Protein AF-A0A662GGZ0-F1 (afdb_monomer)

pLDDT: mean 82.78, std 11.11, range [41.62, 96.5]

Structure (mmCIF, N/CA/C/O backbone):
data_AF-A0A662GGZ0-F1
#
_entry.id   AF-A0A662GGZ0-F1
#
loop_
_atom_site.group_PDB
_atom_site.id
_atom_site.type_symbol
_atom_site.label_atom_id
_atom_site.label_alt_id
_atom_site.label_comp_id
_atom_site.label_asym_id
_atom_site.label_entity_id
_atom_site.label_seq_id
_atom_site.pdbx_PDB_ins_code
_atom_site.Cartn_x
_atom_site.Cartn_y
_atom_site.Cartn_z
_atom_site.occupancy
_atom_site.B_iso_or_equiv
_atom_site.auth_seq_id
_atom_site.auth_comp_id
_atom_site.auth_asym_id
_atom_site.auth_atom_id
_atom_site.pdbx_PDB_model_num
ATOM 1 N N . MET A 1 1 ? 11.660 9.526 21.802 1.00 46.81 1 MET A N 1
ATOM 2 C CA . MET A 1 1 ? 10.716 8.387 21.718 1.00 46.81 1 MET A CA 1
ATOM 3 C C . MET A 1 1 ? 9.684 8.729 20.650 1.00 46.81 1 MET A C 1
ATOM 5 O O . MET A 1 1 ? 9.288 9.889 20.635 1.00 46.81 1 MET A O 1
ATOM 9 N N . PRO A 1 2 ? 9.299 7.819 19.737 1.00 58.31 2 PRO A N 1
ATOM 10 C CA . PRO A 1 2 ? 8.340 8.151 18.679 1.00 58.31 2 PRO A CA 1
ATOM 11 C C . PRO A 1 2 ? 6.958 8.475 19.278 1.00 58.31 2 PRO A C 1
ATOM 13 O O . PRO A 1 2 ? 6.544 7.810 20.227 1.00 58.31 2 PRO A O 1
ATOM 16 N N . GLU A 1 3 ? 6.245 9.474 18.745 1.00 61.12 3 GLU A N 1
ATOM 17 C CA . GLU A 1 3 ? 4.956 9.960 19.286 1.00 61.12 3 GLU A CA 1
ATOM 18 C C . GLU A 1 3 ? 3.899 8.854 19.459 1.00 61.12 3 GLU A C 1
ATOM 20 O O . GLU A 1 3 ? 3.142 8.861 20.430 1.00 61.12 3 GLU A O 1
ATOM 25 N N . GLU A 1 4 ? 3.888 7.856 18.571 1.00 57.28 4 GLU A N 1
ATOM 26 C CA . GLU A 1 4 ? 2.974 6.708 18.650 1.00 57.28 4 GLU A CA 1
ATOM 27 C C . GLU A 1 4 ? 3.156 5.880 19.934 1.00 57.28 4 GLU A C 1
ATOM 29 O O . GLU A 1 4 ? 2.177 5.377 20.496 1.00 57.28 4 GLU A O 1
ATOM 34 N N . TRP A 1 5 ? 4.389 5.772 20.441 1.00 55.44 5 TRP A N 1
ATOM 35 C CA . TRP A 1 5 ? 4.679 5.053 21.683 1.00 55.44 5 TRP A CA 1
ATOM 36 C C . TRP A 1 5 ? 4.159 5.818 22.896 1.00 55.44 5 TRP A C 1
ATOM 38 O O . TRP A 1 5 ? 3.560 5.209 23.778 1.00 55.44 5 TRP A O 1
ATOM 48 N N . ASN A 1 6 ? 4.312 7.146 22.912 1.00 67.69 6 ASN A N 1
ATOM 49 C CA . ASN A 1 6 ? 3.767 7.985 23.981 1.00 67.69 6 ASN A CA 1
ATOM 50 C C . ASN A 1 6 ? 2.238 7.906 24.027 1.00 67.69 6 ASN A C 1
ATOM 52 O O . ASN A 1 6 ? 1.677 7.693 25.096 1.00 67.69 6 ASN A O 1
ATOM 56 N N . ASN A 1 7 ? 1.570 7.983 22.873 1.00 69.56 7 ASN A N 1
ATOM 57 C CA . ASN A 1 7 ? 0.112 7.870 22.801 1.00 69.56 7 ASN A CA 1
ATOM 58 C C . ASN A 1 7 ? -0.374 6.488 23.281 1.00 69.56 7 ASN A C 1
ATOM 60 O O . ASN A 1 7 ? -1.302 6.379 24.080 1.00 69.56 7 ASN A O 1
ATOM 64 N N . THR A 1 8 ? 0.297 5.413 22.858 1.00 66.75 8 THR A N 1
ATOM 65 C CA . THR A 1 8 ? -0.046 4.052 23.301 1.00 66.75 8 THR A CA 1
ATOM 66 C C . THR A 1 8 ? 0.168 3.879 24.808 1.00 66.75 8 THR A C 1
ATOM 68 O O . THR A 1 8 ? -0.693 3.320 25.486 1.00 66.75 8 THR A O 1
ATOM 71 N N . LEU A 1 9 ? 1.267 4.409 25.356 1.00 61.81 9 LEU A N 1
ATOM 72 C CA . LEU A 1 9 ? 1.550 4.394 26.794 1.00 61.81 9 LEU A CA 1
ATOM 73 C C . LEU A 1 9 ? 0.536 5.220 27.596 1.00 61.81 9 LEU A C 1
ATOM 75 O O . LEU A 1 9 ? 0.103 4.782 28.661 1.00 61.81 9 LEU A O 1
ATOM 79 N N . GLU A 1 10 ? 0.103 6.374 27.088 1.00 70.88 10 GLU A N 1
ATOM 80 C CA . GLU A 1 10 ? -0.952 7.170 27.718 1.00 70.88 10 GLU A CA 1
ATOM 81 C C . GLU A 1 10 ? -2.292 6.435 27.730 1.00 70.88 10 GLU A C 1
ATOM 83 O O . GLU A 1 10 ? -2.952 6.393 28.772 1.00 70.88 10 GLU A O 1
ATOM 88 N N . LYS A 1 11 ? -2.677 5.795 26.619 1.00 68.25 11 LYS A N 1
ATOM 89 C CA . LYS A 1 11 ? -3.897 4.978 26.555 1.00 68.25 11 LYS A CA 1
ATOM 90 C C . LYS A 1 11 ? -3.833 3.790 27.514 1.00 68.25 11 LYS A C 1
ATOM 92 O O . LYS A 1 11 ? -4.800 3.546 28.233 1.00 68.25 11 LYS A O 1
ATOM 97 N N . LEU A 1 12 ? -2.690 3.107 27.595 1.00 65.56 12 LEU A N 1
ATOM 98 C CA . LEU A 1 12 ? -2.462 2.048 28.581 1.00 65.56 12 LEU A CA 1
ATOM 99 C C . LEU A 1 12 ? -2.588 2.581 30.014 1.00 65.56 12 LEU A C 1
ATOM 101 O O . LEU A 1 12 ? -3.301 1.989 30.817 1.00 65.56 12 LEU A O 1
ATOM 105 N N . ARG A 1 13 ? -2.004 3.743 30.329 1.00 64.50 13 ARG A N 1
ATOM 106 C CA . ARG A 1 13 ? -2.139 4.375 31.652 1.00 64.50 13 ARG A CA 1
ATOM 107 C C . ARG A 1 13 ? -3.593 4.729 31.987 1.00 64.50 13 ARG A C 1
ATOM 109 O O . ARG A 1 13 ? -4.031 4.544 33.121 1.00 64.50 13 ARG A O 1
ATOM 116 N N . LEU A 1 14 ? -4.356 5.224 31.011 1.00 66.69 14 LEU A N 1
ATOM 117 C CA . LEU A 1 14 ? -5.783 5.520 31.176 1.00 66.69 14 LEU A CA 1
ATOM 118 C C . LEU A 1 14 ? -6.597 4.247 31.429 1.00 66.69 14 LEU A C 1
ATOM 120 O O . LEU A 1 14 ? -7.463 4.242 32.305 1.00 66.69 14 LEU A O 1
ATOM 124 N N . ILE A 1 15 ? -6.307 3.163 30.710 1.00 65.19 15 ILE A N 1
ATOM 125 C CA . ILE A 1 15 ? -6.964 1.870 30.919 1.00 65.19 15 ILE A CA 1
ATOM 126 C C . ILE A 1 15 ? -6.639 1.322 32.319 1.00 65.19 15 ILE A C 1
ATOM 128 O O . ILE A 1 15 ? -7.565 0.939 33.039 1.00 65.19 15 ILE A O 1
ATOM 132 N N . ASP A 1 16 ? -5.368 1.376 32.735 1.00 61.03 16 ASP A N 1
ATOM 133 C CA . ASP A 1 16 ? -4.893 0.914 34.049 1.00 61.03 16 ASP A CA 1
ATOM 134 C C . ASP A 1 16 ? -5.573 1.661 35.204 1.00 61.03 16 ASP A C 1
ATOM 136 O O . ASP A 1 16 ? -6.008 1.066 36.190 1.00 61.03 16 ASP A O 1
ATOM 140 N N . SER A 1 17 ? -5.782 2.972 35.031 1.00 65.81 17 SER A N 1
ATOM 141 C CA . SER A 1 17 ? -6.461 3.815 36.022 1.00 65.81 17 SER A CA 1
ATOM 142 C C . SER A 1 17 ? -7.915 3.396 36.302 1.00 65.81 17 SER A C 1
ATOM 144 O O . SER A 1 17 ? -8.461 3.699 37.365 1.00 65.81 17 SER A O 1
ATOM 146 N N . ILE A 1 18 ? -8.559 2.686 35.365 1.00 60.94 18 ILE A N 1
ATOM 147 C CA . ILE A 1 18 ? -9.952 2.227 35.471 1.00 60.94 18 ILE A CA 1
ATOM 148 C C . ILE A 1 18 ? -10.000 0.739 35.855 1.00 60.94 18 ILE A C 1
ATOM 150 O O . ILE A 1 18 ? -10.855 0.310 36.646 1.00 60.94 18 ILE A O 1
ATOM 154 N N . VAL A 1 19 ? -9.095 -0.074 35.311 1.00 58.94 19 VAL A N 1
ATOM 155 C CA . VAL A 1 19 ? -8.958 -1.505 35.593 1.00 58.94 19 VAL A CA 1
ATOM 156 C C . VAL A 1 19 ? -7.472 -1.846 35.681 1.00 58.94 19 VAL A C 1
ATOM 158 O O . VAL A 1 19 ? -6.800 -1.909 34.664 1.00 58.94 19 VAL A O 1
ATOM 161 N N . ASP A 1 20 ? -7.010 -2.124 36.899 1.00 57.12 20 ASP A N 1
ATOM 162 C CA . ASP A 1 20 ? -5.638 -2.543 37.214 1.00 57.12 20 ASP A CA 1
ATOM 163 C C . ASP A 1 20 ? -5.183 -3.729 36.328 1.00 57.12 20 ASP A C 1
ATOM 165 O O . ASP A 1 20 ? -5.752 -4.833 36.402 1.00 57.12 20 ASP A O 1
ATOM 169 N N . PHE A 1 21 ? -4.188 -3.491 35.462 1.00 52.91 21 PHE A N 1
ATOM 170 C CA . PHE A 1 21 ? -3.715 -4.429 34.433 1.00 52.91 21 PHE A CA 1
ATOM 171 C C . PHE A 1 21 ? -3.205 -5.744 35.027 1.00 52.91 21 PHE A C 1
ATOM 173 O O . PHE A 1 21 ? -3.423 -6.807 34.443 1.00 52.91 21 PHE A O 1
ATOM 180 N N . ALA A 1 22 ? -2.576 -5.702 36.206 1.00 41.62 22 ALA A N 1
ATOM 181 C CA . ALA A 1 22 ? -1.912 -6.863 36.795 1.00 41.62 22 ALA A CA 1
ATOM 182 C C . ALA A 1 22 ? -2.893 -7.922 37.338 1.00 41.62 22 ALA A C 1
ATOM 184 O O . ALA A 1 22 ? -2.526 -9.086 37.500 1.00 41.62 22 ALA A O 1
ATOM 185 N N . ARG A 1 23 ? -4.150 -7.549 37.633 1.00 50.31 23 ARG A N 1
ATOM 186 C CA . ARG A 1 23 ? -5.159 -8.448 38.245 1.00 50.31 23 ARG A CA 1
ATOM 187 C C . ARG A 1 23 ? -6.514 -8.464 37.522 1.00 50.31 23 ARG A C 1
ATOM 189 O O . ARG A 1 23 ? -7.411 -9.210 37.919 1.00 50.31 23 ARG A O 1
ATOM 196 N N . GLY A 1 24 ? -6.681 -7.662 36.467 1.00 62.06 24 GLY A N 1
ATOM 197 C CA . GLY A 1 24 ? -7.966 -7.365 35.824 1.00 62.06 24 GLY A CA 1
ATOM 198 C C . GLY A 1 24 ? -8.355 -8.184 34.585 1.00 62.06 24 GLY A C 1
ATOM 199 O O . GLY A 1 24 ? -9.410 -7.901 34.022 1.00 62.06 24 GLY A O 1
ATOM 200 N N . HIS A 1 25 ? -7.584 -9.192 34.151 1.00 69.00 25 HIS A N 1
ATOM 201 C CA . HIS A 1 25 ? -7.808 -9.890 32.863 1.00 69.00 25 HIS A CA 1
ATOM 202 C C . HIS A 1 25 ? -9.244 -10.418 32.652 1.00 69.00 25 HIS A C 1
ATOM 204 O O . HIS A 1 25 ? -9.791 -10.330 31.551 1.00 69.00 25 HIS A O 1
ATOM 210 N N . ILE A 1 26 ? -9.903 -10.890 33.717 1.00 79.12 26 ILE A N 1
ATOM 211 C CA . ILE A 1 26 ? -11.301 -11.352 33.671 1.00 79.12 26 ILE A CA 1
ATOM 212 C C . ILE A 1 26 ? -12.269 -10.188 33.398 1.00 79.12 26 ILE A C 1
ATOM 214 O O . ILE A 1 26 ? -13.218 -10.337 32.634 1.00 79.12 26 ILE A O 1
ATOM 218 N N . GLN A 1 27 ? -12.028 -9.008 33.981 1.00 83.75 27 GLN A N 1
ATOM 219 C CA . GLN A 1 27 ? -12.858 -7.816 33.759 1.00 83.75 27 GLN A CA 1
ATOM 220 C C . GLN A 1 27 ? -12.746 -7.330 32.309 1.00 83.75 27 GLN A C 1
ATOM 222 O O . GLN A 1 27 ? -13.765 -7.005 31.702 1.00 83.75 27 GLN A O 1
ATOM 227 N N . PHE A 1 28 ? -11.538 -7.339 31.737 1.00 82.31 28 PHE A N 1
ATOM 228 C CA . PHE A 1 28 ? -11.330 -7.000 30.326 1.00 82.31 28 PHE A CA 1
ATOM 229 C C . PHE A 1 28 ? -12.031 -7.986 29.392 1.00 82.31 28 PHE A C 1
ATOM 231 O O . PHE A 1 28 ? -12.750 -7.566 28.490 1.00 82.31 28 PHE A O 1
ATOM 238 N N . SER A 1 29 ? -11.893 -9.286 29.663 1.00 82.81 29 SER A N 1
ATOM 239 C CA . SER A 1 29 ? -12.528 -10.343 28.865 1.00 82.81 29 SER A CA 1
ATOM 240 C C . SER A 1 29 ? -14.052 -10.197 28.842 1.00 82.81 29 SER A C 1
ATOM 242 O O . SER A 1 29 ? -14.678 -10.324 27.792 1.00 82.81 29 SER A O 1
ATOM 244 N N . ILE A 1 30 ? -14.655 -9.854 29.985 1.00 87.25 30 ILE A N 1
ATOM 245 C CA . ILE A 1 30 ? -16.096 -9.603 30.081 1.00 87.25 30 ILE A CA 1
ATOM 246 C C . ILE A 1 30 ? -16.498 -8.330 29.330 1.00 87.25 30 ILE A C 1
ATOM 248 O O . ILE A 1 30 ? -17.496 -8.360 28.616 1.00 87.25 30 ILE A O 1
ATOM 252 N N . ILE A 1 31 ? -15.742 -7.231 29.446 1.00 87.19 31 ILE A N 1
ATOM 253 C CA . ILE A 1 31 ? -16.015 -5.989 28.700 1.00 87.19 31 ILE A CA 1
ATOM 254 C C . ILE A 1 31 ? -15.986 -6.239 27.186 1.00 87.19 31 ILE A C 1
ATOM 256 O O . ILE A 1 31 ? -16.929 -5.840 26.508 1.00 87.19 31 ILE A O 1
ATOM 260 N N . LEU A 1 32 ? -14.954 -6.920 26.674 1.00 84.06 32 LEU A N 1
ATOM 261 C CA . LEU A 1 32 ? -14.813 -7.236 25.247 1.00 84.06 32 LEU A CA 1
ATOM 262 C C . LEU A 1 32 ? -15.937 -8.154 24.760 1.00 84.06 32 LEU A C 1
ATOM 264 O O . LEU A 1 32 ? -16.583 -7.853 23.765 1.00 84.06 32 LEU A O 1
ATOM 268 N N . THR A 1 33 ? -16.256 -9.201 25.524 1.00 85.19 33 THR A N 1
ATOM 269 C CA . THR A 1 33 ? -17.389 -10.088 25.207 1.00 85.19 33 THR A CA 1
ATOM 270 C C . THR A 1 33 ? -18.710 -9.314 25.167 1.00 85.19 33 THR A C 1
ATOM 272 O O . THR A 1 33 ? -19.521 -9.515 24.273 1.00 85.19 33 THR A O 1
ATOM 275 N N . THR A 1 34 ? -18.917 -8.380 26.104 1.00 88.06 34 THR A N 1
ATOM 276 C CA . THR A 1 34 ? -20.128 -7.539 26.134 1.00 88.06 34 THR A CA 1
ATOM 277 C C . THR A 1 34 ? -20.164 -6.542 24.971 1.00 88.06 34 THR A C 1
ATOM 279 O O . THR A 1 34 ? -21.248 -6.144 24.552 1.00 88.06 34 THR A O 1
ATOM 282 N N . LEU A 1 35 ? -19.003 -6.096 24.478 1.00 86.75 35 LEU A N 1
ATOM 283 C CA . LEU A 1 35 ? -18.906 -5.222 23.309 1.00 86.75 35 LEU A CA 1
ATOM 284 C C . LEU A 1 35 ? -19.308 -5.975 22.035 1.00 86.75 35 LEU A C 1
ATOM 286 O O . LEU A 1 35 ? -20.119 -5.451 21.277 1.00 86.75 35 LEU A O 1
ATOM 290 N N . ASP A 1 36 ? -18.789 -7.190 21.851 1.00 83.81 36 ASP A N 1
ATOM 291 C CA . ASP A 1 36 ? -19.070 -8.031 20.680 1.00 83.81 36 ASP A CA 1
ATOM 292 C C . ASP A 1 36 ? -20.522 -8.523 20.658 1.00 83.81 36 ASP A C 1
ATOM 294 O O . ASP A 1 36 ? -21.221 -8.379 19.657 1.00 83.81 36 ASP A O 1
ATOM 298 N N . ASP A 1 37 ? -21.001 -9.069 21.778 1.00 85.81 37 ASP A N 1
ATOM 299 C CA . ASP A 1 37 ? -22.324 -9.699 21.855 1.00 85.81 37 ASP A CA 1
ATOM 300 C C . ASP A 1 37 ? -23.439 -8.677 22.190 1.00 85.81 37 ASP A C 1
ATOM 302 O O . ASP A 1 37 ? -24.626 -9.005 22.216 1.00 85.81 37 ASP A O 1
ATOM 306 N N . GLY A 1 38 ? -23.077 -7.428 22.509 1.00 87.44 38 GLY A N 1
ATOM 307 C CA . GLY A 1 38 ? -23.978 -6.361 22.973 1.00 87.44 38 GLY A CA 1
ATOM 308 C C . GLY A 1 38 ? -24.487 -6.529 24.415 1.00 87.44 38 GLY A C 1
ATOM 309 O O . GLY A 1 38 ? -24.994 -5.582 25.025 1.00 87.44 38 GLY A O 1
ATOM 310 N N . TYR A 1 39 ? -24.345 -7.719 24.993 1.00 91.00 39 TYR A N 1
ATOM 311 C CA . TYR A 1 39 ? -24.693 -8.039 26.370 1.00 91.00 39 TYR A CA 1
ATOM 312 C C . TYR A 1 39 ? -23.812 -9.171 26.905 1.00 91.00 39 TYR A C 1
ATOM 314 O O . TYR A 1 39 ? -23.089 -9.828 26.168 1.00 91.00 39 TYR A O 1
ATOM 322 N N . VAL A 1 40 ? -23.893 -9.429 28.208 1.00 92.00 40 VAL A N 1
ATOM 323 C CA . VAL A 1 40 ? -23.242 -10.573 28.838 1.00 92.00 40 VAL A CA 1
ATOM 324 C C . VAL A 1 40 ? -24.176 -11.249 29.835 1.00 92.00 40 VAL A C 1
ATOM 326 O O . VAL A 1 40 ? -24.846 -10.592 30.638 1.00 92.00 40 VAL A O 1
ATOM 329 N N . ILE A 1 41 ? -24.220 -12.579 29.769 1.00 94.25 41 ILE A N 1
ATOM 330 C CA . ILE A 1 41 ? -24.908 -13.454 30.725 1.00 94.25 41 ILE A CA 1
ATOM 331 C C . ILE A 1 41 ? -23.823 -14.234 31.479 1.00 94.25 41 ILE A C 1
ATOM 333 O O . ILE A 1 41 ? -22.961 -14.814 30.820 1.00 94.25 41 ILE A O 1
ATOM 337 N N . PRO A 1 42 ? -23.826 -14.275 32.828 1.00 92.25 42 PRO A N 1
ATOM 338 C CA . PRO A 1 42 ? -22.748 -14.894 33.601 1.00 92.25 42 PRO A CA 1
ATOM 339 C C . PRO A 1 42 ? -22.461 -16.354 33.237 1.00 92.25 42 PRO A C 1
ATOM 341 O O . PRO A 1 42 ? -21.300 -16.740 33.169 1.00 92.25 42 PRO A O 1
ATOM 344 N N . ASP A 1 43 ? -23.505 -17.148 32.994 1.00 91.69 43 ASP A N 1
ATOM 345 C CA . ASP A 1 43 ? -23.373 -18.571 32.661 1.00 91.69 43 ASP A CA 1
ATOM 346 C C . ASP A 1 43 ? -22.730 -18.758 31.281 1.00 91.69 43 ASP A C 1
ATOM 348 O O . ASP A 1 43 ? -21.738 -19.470 31.147 1.00 91.69 43 ASP A O 1
ATOM 352 N N . TYR A 1 44 ? -23.213 -18.007 30.288 1.00 91.00 44 TYR A N 1
ATOM 353 C CA . TYR A 1 44 ? -22.651 -17.988 28.936 1.00 91.00 44 TYR A CA 1
ATOM 354 C C . TYR A 1 44 ? -21.197 -17.496 28.914 1.00 91.00 44 TYR A C 1
ATOM 356 O O . TYR A 1 44 ? -20.343 -18.078 28.252 1.00 91.00 44 TYR A O 1
ATOM 364 N N . ALA A 1 45 ? -20.884 -16.443 29.671 1.00 89.25 45 ALA A N 1
ATOM 365 C CA . ALA A 1 45 ? -19.528 -15.909 29.750 1.00 89.25 45 ALA A CA 1
ATOM 366 C C . ALA A 1 45 ? -18.560 -16.867 30.455 1.00 89.25 45 ALA A C 1
ATOM 368 O O . ALA A 1 45 ? -17.400 -16.949 30.061 1.00 89.25 45 ALA A O 1
ATOM 369 N N . ALA A 1 46 ? -19.019 -17.598 31.475 1.00 91.06 46 ALA A N 1
ATOM 370 C CA . ALA A 1 46 ? -18.215 -18.619 32.143 1.00 91.06 46 ALA A CA 1
ATOM 371 C C . 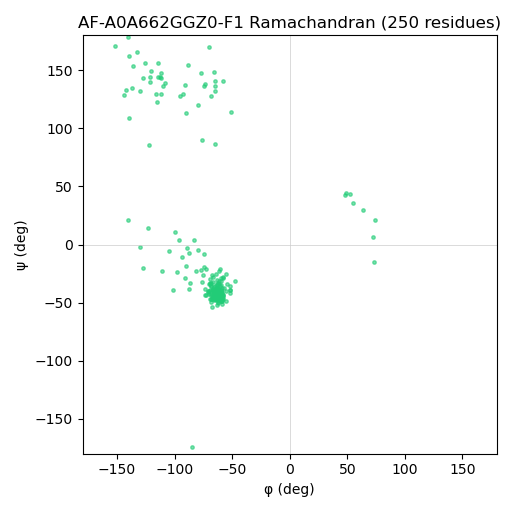ALA A 1 46 ? -17.826 -19.748 31.180 1.00 91.06 46 ALA A C 1
ATOM 373 O O . ALA A 1 46 ? -16.660 -20.139 31.141 1.00 91.06 46 ALA A O 1
ATOM 374 N N . GLU A 1 47 ? -18.773 -20.204 30.359 1.00 90.75 47 GLU A N 1
ATOM 375 C CA . GLU A 1 47 ? -18.534 -21.219 29.333 1.00 90.75 47 GLU A CA 1
ATOM 376 C C . GLU A 1 47 ? -17.614 -20.700 28.214 1.00 90.75 47 GLU A C 1
ATOM 378 O O . GLU A 1 47 ? -16.555 -21.280 27.968 1.00 90.75 47 GLU A O 1
ATOM 383 N N . LYS A 1 48 ? -17.956 -19.556 27.601 1.00 88.00 48 LYS A N 1
ATOM 384 C CA . LYS A 1 48 ? -17.209 -18.949 26.483 1.00 88.00 48 LYS A CA 1
ATOM 385 C C . LYS A 1 48 ? -15.761 -18.626 26.852 1.00 88.00 48 LYS A C 1
ATOM 387 O O . LYS A 1 48 ? -14.852 -18.884 26.068 1.00 88.00 48 LYS A O 1
ATOM 392 N N . LEU A 1 49 ? -15.538 -18.079 28.048 1.00 85.31 49 LEU A N 1
ATOM 393 C CA . LEU A 1 49 ? -14.210 -17.673 28.516 1.00 85.31 49 LEU A CA 1
ATOM 394 C C . LEU A 1 49 ? -13.458 -18.796 29.245 1.00 85.31 49 LEU A C 1
ATOM 396 O O . LEU A 1 49 ? -12.312 -18.587 29.639 1.00 85.31 49 LEU A O 1
ATOM 400 N N . LYS A 1 50 ? -14.078 -19.972 29.435 1.00 88.62 50 LYS A N 1
ATOM 401 C CA . LYS A 1 50 ? -13.537 -21.089 30.231 1.00 88.62 50 LYS A CA 1
ATOM 402 C C . LYS A 1 50 ? -13.111 -20.652 31.641 1.00 88.62 50 LYS A C 1
ATOM 404 O O . LYS A 1 50 ? -12.047 -21.023 32.135 1.00 88.62 50 LYS A O 1
ATOM 409 N N . LEU A 1 51 ? -13.947 -19.843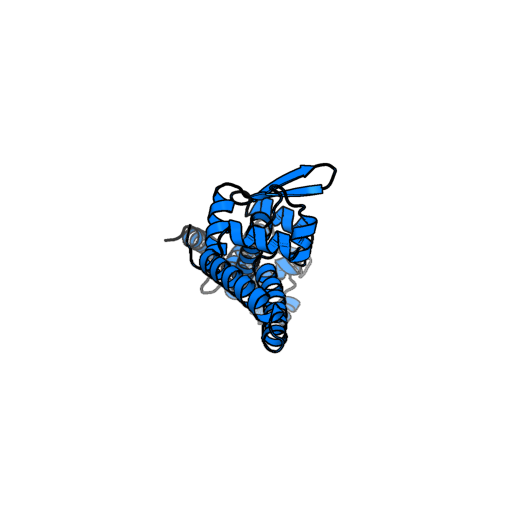 32.293 1.00 86.94 51 LEU A N 1
ATOM 410 C CA . LEU A 1 51 ? -13.712 -19.297 33.633 1.00 86.94 51 LEU A CA 1
ATOM 411 C C . LEU A 1 51 ? -14.733 -19.833 34.636 1.00 86.94 51 LEU A C 1
ATOM 413 O O . LEU A 1 51 ? -15.854 -20.189 34.285 1.00 86.94 51 LEU A O 1
ATOM 417 N N . SER A 1 52 ? -14.383 -19.826 35.927 1.00 90.50 52 SER A N 1
ATOM 418 C CA . SER A 1 52 ? -15.358 -20.183 36.960 1.00 90.50 52 SER A CA 1
ATOM 419 C C . SER A 1 52 ? -16.503 -19.164 36.994 1.00 90.50 52 SER A C 1
ATOM 421 O O . SER A 1 52 ? -16.276 -17.949 37.000 1.00 90.50 52 SER A O 1
ATOM 423 N N . ARG A 1 53 ? -17.745 -19.650 37.101 1.00 90.81 53 ARG A N 1
ATOM 424 C CA . ARG A 1 53 ? -18.942 -18.804 37.234 1.00 90.81 53 ARG A CA 1
ATOM 425 C C . ARG A 1 53 ? -18.806 -17.776 38.361 1.00 90.81 53 ARG A C 1
ATOM 427 O O . ARG A 1 53 ? -19.206 -16.624 38.211 1.00 90.81 53 ARG A O 1
ATOM 434 N N . LYS A 1 54 ? -18.196 -18.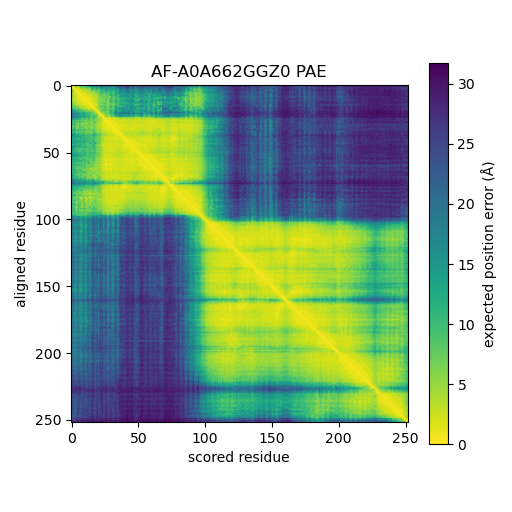174 39.482 1.00 90.69 54 LYS A N 1
ATOM 435 C CA . LYS A 1 54 ? -17.929 -17.293 40.628 1.00 90.69 54 LYS A CA 1
ATOM 436 C C . LYS A 1 54 ? -17.026 -16.118 40.238 1.00 90.69 54 LYS A C 1
ATOM 438 O O . LYS A 1 54 ? -17.345 -14.981 40.576 1.00 90.69 54 LYS A O 1
ATOM 443 N N . SER A 1 55 ? -15.943 -16.380 39.505 1.00 86.00 55 SER A N 1
ATOM 444 C CA . SER A 1 55 ? -15.011 -15.347 39.032 1.00 86.00 55 SER A CA 1
ATOM 445 C C . SER A 1 55 ? -15.671 -14.386 38.043 1.00 86.00 55 SER A C 1
ATOM 447 O O . SER A 1 55 ? -15.447 -13.179 38.118 1.00 86.00 55 SER A O 1
ATOM 449 N N . VAL A 1 56 ? -16.520 -14.906 37.151 1.00 90.25 56 VAL A N 1
ATOM 450 C CA . VAL A 1 56 ? -17.281 -14.093 36.192 1.00 90.25 56 VAL A CA 1
ATOM 451 C C . VAL A 1 56 ? -18.265 -13.173 36.911 1.00 90.25 56 VAL A C 1
ATOM 453 O O . VAL A 1 56 ? -18.299 -11.974 36.639 1.00 90.25 56 VAL A O 1
ATOM 456 N N . ILE A 1 57 ? -19.028 -13.700 37.874 1.00 91.62 57 ILE A N 1
ATOM 457 C CA . ILE A 1 57 ? -19.969 -12.901 38.668 1.00 91.62 57 ILE A CA 1
ATOM 458 C C . ILE A 1 57 ? -19.228 -11.813 39.452 1.00 91.62 57 ILE A C 1
ATOM 460 O O . ILE A 1 57 ? -19.648 -10.657 39.417 1.00 91.62 57 ILE A O 1
ATOM 464 N N . ASP A 1 58 ? -18.124 -12.147 40.122 1.00 90.88 58 ASP A N 1
ATOM 465 C CA . ASP A 1 58 ? -17.310 -11.173 40.860 1.00 90.88 58 ASP A CA 1
ATOM 466 C C . ASP A 1 58 ? -16.804 -10.045 39.945 1.00 90.88 58 ASP A C 1
ATOM 468 O O . ASP A 1 58 ? -16.943 -8.860 40.262 1.00 90.88 58 ASP A O 1
ATOM 472 N N . ALA A 1 59 ? -16.304 -10.394 38.758 1.00 88.94 59 ALA A N 1
ATOM 473 C CA . ALA A 1 59 ? -15.868 -9.420 37.767 1.00 88.94 59 ALA A CA 1
ATOM 474 C C . ALA A 1 59 ? -17.021 -8.533 37.264 1.00 88.94 59 ALA A C 1
ATOM 476 O O . ALA A 1 59 ? -16.859 -7.312 37.219 1.00 88.94 59 ALA A O 1
ATOM 477 N N . ILE A 1 60 ? -18.201 -9.096 36.970 1.00 91.62 60 ILE A N 1
ATOM 478 C CA . ILE A 1 60 ? -19.393 -8.317 36.587 1.00 91.62 60 ILE A CA 1
ATOM 479 C C . ILE A 1 60 ? -19.783 -7.342 37.701 1.00 91.62 60 ILE A C 1
ATOM 481 O O . ILE A 1 60 ? -20.048 -6.171 37.426 1.00 91.62 60 ILE A O 1
ATOM 485 N N . GLN A 1 61 ? -19.790 -7.776 38.965 1.00 91.81 61 GLN A N 1
ATOM 486 C CA . GLN A 1 61 ? -20.129 -6.890 40.083 1.00 91.81 61 GLN A CA 1
ATOM 487 C C . GLN A 1 61 ? -19.105 -5.761 40.248 1.00 91.81 61 GLN A C 1
ATOM 489 O O . GLN A 1 61 ? -19.492 -4.608 40.456 1.00 91.81 61 GLN A O 1
ATOM 494 N N . LYS A 1 62 ? -17.809 -6.048 40.078 1.00 89.44 62 LYS A N 1
ATOM 495 C CA . LYS A 1 62 ? -16.749 -5.026 40.080 1.00 89.44 62 LYS A CA 1
ATOM 496 C C . LYS A 1 62 ? -16.921 -4.022 38.936 1.00 89.44 62 LYS A C 1
ATOM 498 O O . LYS A 1 62 ? -16.837 -2.818 39.172 1.00 89.44 62 LYS A O 1
ATOM 503 N N . LEU A 1 63 ? -17.228 -4.487 37.725 1.00 89.12 63 LEU A N 1
ATOM 504 C CA . LEU A 1 63 ? -17.491 -3.633 36.561 1.00 89.12 63 LEU A CA 1
ATOM 505 C C . LEU A 1 63 ? -18.744 -2.761 36.742 1.00 89.12 63 LEU A C 1
ATOM 507 O O . LEU A 1 63 ? -18.733 -1.583 36.379 1.00 89.12 63 LEU A O 1
ATOM 511 N N . LYS A 1 64 ? -19.799 -3.297 37.367 1.00 92.50 64 LYS A N 1
ATOM 512 C CA . LYS A 1 64 ? -20.981 -2.517 37.764 1.00 92.50 64 LYS A CA 1
ATOM 513 C C . LYS A 1 64 ? -20.640 -1.439 38.784 1.00 92.50 64 LYS A C 1
ATOM 515 O O . LYS A 1 64 ? -21.043 -0.296 38.602 1.00 92.50 64 LYS A O 1
ATOM 520 N N . LYS A 1 65 ? -19.866 -1.771 39.825 1.00 89.69 65 LYS A N 1
ATOM 521 C CA . LYS A 1 65 ? -19.433 -0.803 40.849 1.00 89.69 65 LYS A CA 1
ATOM 522 C C . LYS A 1 65 ? -18.623 0.351 40.241 1.00 89.69 65 LYS A C 1
ATOM 524 O O . LYS A 1 65 ? -18.713 1.476 40.714 1.00 89.69 65 LYS A O 1
ATOM 529 N N . LYS A 1 66 ? -17.882 0.089 39.159 1.00 84.62 66 LYS A N 1
ATOM 530 C CA . LYS A 1 66 ? -17.130 1.092 38.377 1.00 84.62 66 LYS A CA 1
ATOM 531 C C . LYS A 1 66 ? -17.993 1.902 37.390 1.00 84.62 66 LYS A C 1
ATOM 533 O O . LYS A 1 66 ? -17.488 2.828 36.743 1.00 84.62 66 LYS A O 1
ATOM 538 N N . GLY A 1 67 ? -19.277 1.561 37.263 1.00 90.31 67 GLY A N 1
ATOM 539 C CA . GLY A 1 67 ? -20.228 2.197 36.353 1.00 90.31 67 GLY A CA 1
ATOM 540 C C . GLY A 1 67 ? -20.030 1.829 34.881 1.00 90.31 67 GLY A C 1
ATOM 541 O O . GLY A 1 67 ? -20.454 2.591 34.018 1.00 90.31 67 GLY A O 1
ATOM 542 N N . LEU A 1 68 ? -19.360 0.710 34.579 1.00 89.88 68 LEU A N 1
ATOM 543 C CA . LEU A 1 68 ? -19.089 0.262 33.204 1.00 89.88 68 LEU A CA 1
ATOM 544 C C . LEU A 1 68 ? -20.180 -0.671 32.665 1.00 89.88 68 LEU A C 1
ATOM 546 O O . LEU A 1 68 ? -20.443 -0.687 31.466 1.00 89.88 68 LEU A O 1
ATOM 550 N N . LEU A 1 69 ? -20.841 -1.415 33.552 1.00 93.19 69 LEU A N 1
ATOM 551 C CA . LEU A 1 69 ? -21.974 -2.276 33.221 1.00 93.19 69 LEU A CA 1
ATOM 552 C C . LEU A 1 69 ? -23.216 -1.855 34.001 1.00 93.19 69 LEU A C 1
ATOM 554 O O . LEU A 1 69 ? -23.126 -1.431 35.154 1.00 93.19 69 LEU A O 1
ATOM 558 N N . TYR A 1 70 ? -24.381 -2.062 33.399 1.00 93.56 70 TYR A N 1
ATOM 559 C CA . TYR A 1 70 ? -25.669 -2.024 34.081 1.00 93.56 70 TYR A CA 1
ATOM 560 C C . TYR A 1 70 ? -26.440 -3.319 33.822 1.00 93.56 70 TYR A C 1
ATOM 562 O O . TYR A 1 70 ? -26.181 -4.042 32.861 1.00 93.56 70 TYR A O 1
ATOM 570 N N . LYS A 1 71 ? -27.358 -3.652 34.730 1.00 94.38 71 LYS A N 1
ATOM 571 C CA . LYS A 1 71 ? -28.194 -4.849 34.623 1.00 94.38 71 LYS A CA 1
ATOM 572 C C . LYS A 1 71 ? -29.468 -4.476 33.866 1.00 94.38 71 LYS A C 1
ATOM 574 O O . LYS A 1 71 ? -30.245 -3.684 34.389 1.00 94.38 71 LYS A O 1
ATOM 579 N N . SER A 1 72 ? -29.660 -5.014 32.663 1.00 86.88 72 SER A N 1
ATOM 580 C CA . SER A 1 72 ? -30.819 -4.711 31.812 1.00 86.88 72 SER A CA 1
ATOM 581 C C . SER A 1 72 ? -32.015 -5.622 32.111 1.00 86.88 72 SER A C 1
ATOM 583 O O . SER A 1 72 ? -33.150 -5.156 32.140 1.00 86.88 72 SER A O 1
ATOM 585 N N . LYS A 1 73 ? -31.770 -6.913 32.391 1.00 86.62 73 LYS A N 1
ATOM 586 C CA . LYS A 1 73 ? -32.776 -7.917 32.806 1.00 86.62 73 LYS A CA 1
ATOM 587 C C . LYS A 1 73 ? -32.216 -8.848 33.891 1.00 86.62 73 LYS A C 1
ATOM 589 O O . LYS A 1 73 ? -31.059 -8.716 34.285 1.00 86.62 73 LYS A O 1
ATOM 594 N N . SER A 1 74 ? -33.029 -9.788 34.394 1.00 79.81 74 SER A N 1
ATOM 595 C CA . SER A 1 74 ? -32.738 -10.602 35.596 1.00 79.81 74 SER A CA 1
ATOM 596 C C . SER A 1 74 ? -31.331 -11.230 35.634 1.00 79.81 74 SER A C 1
ATOM 598 O O . SER A 1 74 ? -30.757 -11.317 36.719 1.00 79.81 74 SER A O 1
ATOM 600 N N . ASN A 1 75 ? -30.740 -11.578 34.487 1.00 88.94 75 ASN A N 1
ATOM 601 C CA . ASN A 1 75 ? -29.376 -12.108 34.402 1.00 88.94 75 ASN A CA 1
ATOM 602 C C . ASN A 1 75 ? -28.583 -11.580 33.191 1.00 88.94 75 ASN A C 1
ATOM 604 O O . ASN A 1 75 ? -27.631 -12.214 32.748 1.00 88.94 75 ASN A O 1
ATOM 608 N N . VAL A 1 76 ? -28.996 -10.437 32.637 1.00 92.25 76 VAL A N 1
ATOM 609 C CA . VAL A 1 76 ? -28.392 -9.845 31.434 1.00 92.25 76 VAL A CA 1
ATOM 610 C C . VAL A 1 76 ? -27.779 -8.501 31.799 1.00 92.25 76 VAL A C 1
ATOM 612 O O . VAL A 1 76 ? -28.435 -7.659 32.423 1.00 92.25 76 VAL A O 1
ATOM 615 N N . TYR A 1 77 ? -26.520 -8.309 31.420 1.00 94.44 77 TYR A N 1
ATOM 616 C CA . TYR A 1 77 ? -25.756 -7.097 31.690 1.00 94.44 77 TYR A CA 1
ATOM 617 C C . TYR A 1 77 ? -25.289 -6.467 30.381 1.00 94.44 77 TYR A C 1
ATOM 619 O O . TYR A 1 77 ? -24.941 -7.174 29.444 1.00 94.44 77 TYR A O 1
ATOM 627 N N . THR A 1 78 ? -25.267 -5.141 30.324 1.00 94.56 78 THR A N 1
ATOM 628 C CA . THR A 1 78 ? -24.939 -4.376 29.114 1.00 94.56 78 THR A CA 1
ATOM 629 C C . THR A 1 78 ? -24.003 -3.223 29.470 1.00 94.56 78 THR A C 1
ATOM 631 O O . THR A 1 78 ? -24.006 -2.742 30.608 1.00 94.56 78 THR A O 1
ATOM 634 N N . LEU A 1 79 ? -23.186 -2.778 28.511 1.00 92.69 79 LEU A N 1
ATOM 635 C CA . LEU A 1 79 ? -22.294 -1.628 28.677 1.00 92.69 79 LEU A CA 1
ATOM 636 C C . LEU A 1 79 ? -23.090 -0.335 28.884 1.00 92.69 79 LEU A C 1
ATOM 638 O O . LEU A 1 79 ? -23.994 -0.019 28.111 1.00 92.69 79 LEU A O 1
ATOM 642 N N . THR A 1 80 ? -22.716 0.445 29.897 1.00 94.00 80 THR A N 1
ATOM 643 C CA . THR A 1 80 ? -23.139 1.852 30.004 1.00 94.00 80 THR A CA 1
ATOM 644 C C . THR A 1 80 ? -22.448 2.683 28.918 1.00 94.00 80 THR A C 1
ATOM 646 O O . THR A 1 80 ? -21.490 2.222 28.303 1.00 94.00 80 THR A O 1
ATOM 649 N N . GLU A 1 81 ? -22.838 3.943 28.715 1.00 90.38 81 GLU A N 1
ATOM 650 C CA . GLU A 1 81 ? -22.097 4.846 27.812 1.00 90.38 81 GLU A CA 1
ATOM 651 C C . GLU A 1 81 ? -20.621 5.002 28.217 1.00 90.38 81 GLU A C 1
ATOM 653 O O . GLU A 1 81 ? -19.725 5.006 27.373 1.00 90.38 81 GLU A O 1
ATOM 658 N N . LYS A 1 82 ? -20.344 5.035 29.528 1.00 89.00 82 LYS A N 1
ATOM 659 C CA . LYS A 1 82 ? -18.975 5.000 30.062 1.00 89.00 82 LYS A CA 1
ATOM 660 C C . LYS A 1 82 ? -18.276 3.679 29.719 1.00 89.00 82 LYS A C 1
ATOM 662 O O . LYS A 1 82 ? -17.118 3.691 29.313 1.00 89.00 82 LYS A O 1
ATOM 667 N N . GLY A 1 83 ? -18.982 2.556 29.856 1.00 87.69 83 GLY A N 1
ATOM 668 C CA . GLY A 1 83 ? -18.512 1.226 29.472 1.00 87.69 83 GLY A CA 1
ATOM 669 C C . GLY A 1 83 ? -18.173 1.114 27.990 1.00 87.69 83 GLY A C 1
ATOM 670 O O . GLY A 1 83 ? -17.116 0.591 27.663 1.00 87.69 83 GLY A O 1
ATOM 671 N N . LYS A 1 84 ? -19.013 1.660 27.102 1.00 89.00 84 LYS A N 1
ATOM 672 C CA . LYS A 1 84 ? -18.775 1.684 25.651 1.00 89.00 84 LYS A CA 1
ATOM 673 C C . LYS A 1 84 ? -17.525 2.486 25.299 1.00 89.00 84 LYS A C 1
ATOM 675 O O . LYS A 1 84 ? -16.675 1.972 24.585 1.00 89.00 84 LYS A O 1
ATOM 680 N N . LYS A 1 85 ? -17.374 3.695 25.859 1.00 86.75 85 LYS A N 1
ATOM 681 C CA . LYS A 1 85 ? -16.168 4.527 25.673 1.00 86.75 85 LYS A CA 1
ATOM 682 C C . LYS A 1 85 ? -14.899 3.829 26.169 1.00 86.75 85 LYS A C 1
ATOM 684 O O . LYS A 1 85 ? -13.846 3.927 25.548 1.00 86.75 85 LYS A O 1
ATOM 689 N N . PHE A 1 86 ? -14.994 3.121 27.293 1.00 84.62 86 PHE A N 1
ATOM 690 C CA . PHE A 1 86 ? -13.881 2.338 27.822 1.00 84.62 86 PHE A CA 1
ATOM 691 C C . PHE A 1 86 ? -13.543 1.142 26.924 1.00 84.62 86 PHE A C 1
ATOM 693 O O . PHE A 1 86 ? -12.379 0.921 26.607 1.00 84.62 86 PHE A O 1
ATOM 700 N N . ALA A 1 87 ? -14.556 0.395 26.482 1.00 83.50 87 ALA A N 1
ATOM 701 C CA . ALA A 1 87 ? -14.390 -0.762 25.611 1.00 83.50 87 ALA A CA 1
ATOM 702 C C . ALA A 1 87 ? -13.797 -0.371 24.248 1.00 83.50 87 ALA A C 1
ATOM 704 O O . ALA A 1 87 ? -12.908 -1.060 23.755 1.00 83.50 87 ALA A O 1
ATOM 705 N N . SER A 1 88 ? -14.220 0.761 23.673 1.00 83.31 88 SER A N 1
ATOM 706 C CA . SER A 1 88 ? -13.646 1.278 22.428 1.00 83.31 88 SER A CA 1
ATOM 707 C C . SER A 1 88 ? -12.179 1.667 22.591 1.00 83.31 88 SER A C 1
ATOM 709 O O . SER A 1 88 ? -11.370 1.323 21.737 1.00 83.31 88 SER A O 1
ATOM 711 N N . LEU A 1 89 ? -11.821 2.325 23.703 1.00 80.81 89 LEU A N 1
ATOM 712 C CA . LEU A 1 89 ? -10.430 2.677 24.001 1.00 80.81 89 LEU A CA 1
ATOM 713 C C . LEU A 1 89 ? -9.561 1.421 24.154 1.00 80.81 89 LEU A C 1
ATOM 715 O O . LEU A 1 89 ? -8.492 1.336 23.561 1.00 80.81 89 LEU A O 1
ATOM 719 N N . LEU A 1 90 ? -10.053 0.424 24.897 1.00 79.06 90 LEU A N 1
ATOM 720 C CA . LEU A 1 90 ? -9.388 -0.866 25.080 1.00 79.06 90 LEU A CA 1
ATOM 721 C C . LEU A 1 90 ? -9.148 -1.571 23.734 1.00 79.06 90 LEU A C 1
ATOM 723 O O . LEU A 1 90 ? -8.042 -2.045 23.481 1.00 79.06 90 LEU A O 1
ATOM 727 N N . MET A 1 91 ? -10.165 -1.619 22.869 1.00 77.50 91 MET A N 1
ATOM 728 C CA . MET A 1 91 ? -10.077 -2.262 21.557 1.00 77.50 91 MET A CA 1
ATOM 729 C C . MET A 1 91 ? -9.106 -1.530 20.625 1.00 77.50 91 MET A C 1
ATOM 731 O O . MET A 1 91 ? -8.321 -2.169 19.927 1.00 77.50 91 MET A O 1
ATOM 735 N N . GLU A 1 92 ? -9.115 -0.197 20.637 1.00 76.38 92 GLU A N 1
ATOM 736 C CA . GLU A 1 92 ? -8.189 0.620 19.853 1.00 76.38 92 GLU A CA 1
ATOM 737 C C . GLU A 1 92 ? -6.734 0.393 20.296 1.00 76.38 92 GLU A C 1
ATOM 739 O O . GLU A 1 92 ? -5.860 0.175 19.457 1.00 76.38 92 GLU A O 1
ATOM 744 N N . THR A 1 93 ? -6.481 0.364 21.610 1.00 72.88 93 THR A N 1
ATOM 745 C CA . THR A 1 93 ? -5.153 0.081 22.174 1.00 72.88 93 THR A CA 1
ATOM 746 C C . THR A 1 93 ? -4.697 -1.348 21.888 1.00 72.88 93 THR A C 1
ATOM 748 O O . THR A 1 93 ? -3.537 -1.569 21.541 1.00 72.88 93 THR A O 1
ATOM 751 N N . LEU A 1 94 ? -5.590 -2.336 21.983 1.00 71.38 94 LEU A N 1
ATOM 752 C CA . LEU A 1 94 ? -5.251 -3.716 21.641 1.00 71.38 94 LEU A CA 1
ATOM 753 C C . LEU A 1 94 ? -4.951 -3.855 20.143 1.00 71.38 94 LEU A C 1
ATOM 755 O O . LEU A 1 94 ? -3.999 -4.532 19.769 1.00 71.38 94 LEU A O 1
ATOM 759 N N . SER A 1 95 ? -5.702 -3.155 19.291 1.00 68.69 95 SER A N 1
ATOM 760 C CA . SER A 1 95 ? -5.484 -3.140 17.842 1.00 68.69 95 SER A CA 1
ATOM 761 C C . SER A 1 95 ? -4.143 -2.504 17.475 1.00 68.69 95 SER A C 1
ATOM 763 O O . SER A 1 95 ? -3.439 -3.047 16.624 1.00 68.69 95 SER A O 1
ATOM 765 N N . SER A 1 96 ? -3.744 -1.417 18.149 1.00 67.69 96 SER A N 1
ATOM 766 C CA . SER A 1 96 ? -2.432 -0.786 17.944 1.00 67.69 96 SER A CA 1
ATOM 767 C C . SER A 1 96 ? -1.259 -1.647 18.415 1.00 67.69 96 SER A C 1
ATOM 769 O O . SER A 1 96 ? -0.156 -1.492 17.903 1.00 67.69 96 SER A O 1
ATOM 771 N N . LEU A 1 97 ? -1.492 -2.543 19.379 1.00 64.19 97 LEU A N 1
ATOM 772 C CA . LEU A 1 97 ? -0.496 -3.494 19.882 1.00 64.19 97 LEU A CA 1
ATOM 773 C C . LEU A 1 97 ? -0.506 -4.826 19.113 1.00 64.19 97 LEU A C 1
ATOM 775 O O . LEU A 1 97 ? 0.456 -5.590 19.190 1.00 64.19 97 LEU A O 1
ATOM 779 N N . SER A 1 98 ? -1.586 -5.128 18.387 1.00 60.12 98 SER A N 1
ATOM 780 C CA . SER A 1 98 ? -1.720 -6.378 17.648 1.00 60.12 98 SER A CA 1
ATOM 781 C C . SER A 1 98 ? -0.825 -6.388 16.398 1.00 60.12 98 SER A C 1
ATOM 783 O O . SER A 1 98 ? -0.803 -5.414 15.639 1.00 60.12 98 SER A O 1
ATOM 785 N N . PRO A 1 99 ? -0.144 -7.509 16.099 1.00 56.22 99 PRO A N 1
ATOM 786 C CA . PRO A 1 99 ? 0.564 -7.682 14.832 1.00 56.22 99 PRO A CA 1
ATOM 787 C C . PRO A 1 99 ? -0.361 -7.544 13.616 1.00 56.22 99 PRO A C 1
ATOM 789 O O . PRO A 1 99 ? 0.080 -7.102 12.563 1.00 56.22 99 PRO A O 1
ATOM 792 N N . VAL A 1 100 ? -1.648 -7.882 13.764 1.00 54.84 100 VAL A N 1
ATOM 793 C CA . VAL A 1 100 ? -2.654 -7.825 12.691 1.00 54.84 100 VAL A CA 1
ATOM 794 C C . VAL A 1 100 ? -2.912 -6.383 12.246 1.00 54.84 100 VAL A C 1
ATOM 796 O O . VAL A 1 100 ? -2.841 -6.101 11.054 1.00 54.84 100 VAL A O 1
ATOM 799 N N . GLY A 1 101 ? -3.081 -5.445 13.188 1.00 60.34 101 GLY A N 1
ATOM 800 C CA . GLY A 1 101 ? -3.200 -4.017 12.866 1.00 60.34 101 GLY A CA 1
ATOM 801 C C . GLY A 1 101 ? -1.939 -3.443 12.208 1.00 60.34 101 GLY A C 1
ATOM 802 O O . GLY A 1 101 ? -2.024 -2.546 11.369 1.00 60.34 101 GLY A O 1
ATOM 803 N N . SER A 1 102 ? -0.766 -3.990 12.536 1.00 64.56 102 SER A N 1
ATOM 804 C CA . SER A 1 102 ? 0.501 -3.644 11.880 1.00 64.56 102 SER A CA 1
ATOM 805 C C . SER A 1 102 ? 0.609 -4.225 10.465 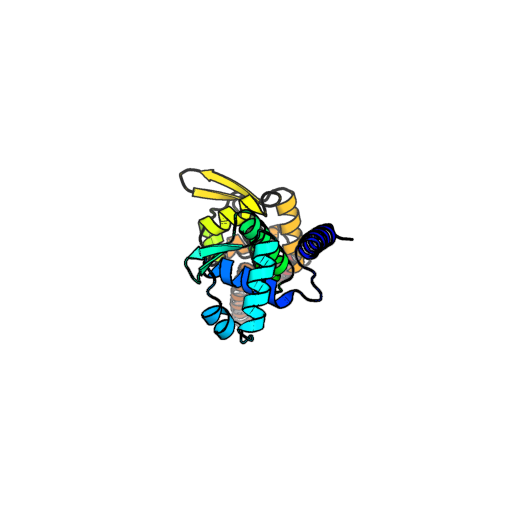1.00 64.56 102 SER A C 1
ATOM 807 O O . SER A 1 102 ? 1.091 -3.535 9.570 1.00 64.56 102 SER A O 1
ATOM 809 N N . ILE A 1 103 ? 0.123 -5.448 10.226 1.00 67.81 103 ILE A N 1
ATOM 810 C CA . ILE A 1 103 ? 0.086 -6.063 8.889 1.00 67.81 103 ILE A CA 1
ATOM 811 C C . ILE A 1 103 ? -0.855 -5.286 7.963 1.00 67.81 103 ILE A C 1
ATOM 813 O O . ILE A 1 103 ? -0.467 -4.990 6.836 1.00 67.81 103 ILE A O 1
ATOM 817 N N . ASP A 1 104 ? -2.038 -4.883 8.434 1.00 73.56 104 ASP A N 1
ATOM 818 C CA . ASP A 1 104 ? -2.964 -4.072 7.633 1.00 73.56 104 ASP A CA 1
ATOM 819 C C . ASP A 1 104 ? -2.339 -2.728 7.237 1.00 73.56 104 ASP A C 1
ATOM 821 O O . ASP A 1 104 ? -2.408 -2.333 6.072 1.00 73.56 104 ASP A O 1
ATOM 825 N N . LYS A 1 105 ? -1.642 -2.062 8.169 1.00 75.31 105 LYS A N 1
ATOM 826 C CA . LYS A 1 105 ? -0.875 -0.839 7.879 1.00 75.31 105 LYS A CA 1
ATOM 827 C C . LYS A 1 105 ? 0.226 -1.076 6.842 1.00 75.31 105 LYS A C 1
ATOM 829 O O . LYS A 1 105 ? 0.419 -0.237 5.966 1.00 75.31 105 LYS A O 1
ATOM 834 N N . ILE A 1 106 ? 0.936 -2.205 6.913 1.00 70.69 106 ILE A N 1
ATOM 835 C CA . ILE A 1 106 ? 1.968 -2.574 5.929 1.00 70.69 106 ILE A CA 1
ATOM 836 C C . ILE A 1 106 ? 1.338 -2.814 4.553 1.00 70.69 106 ILE A C 1
ATOM 838 O O . ILE A 1 106 ? 1.844 -2.306 3.555 1.00 70.69 106 ILE A O 1
ATOM 842 N N . ILE A 1 107 ? 0.218 -3.539 4.487 1.00 75.38 107 ILE A N 1
ATOM 843 C CA . ILE A 1 107 ? -0.509 -3.800 3.237 1.00 75.38 107 ILE A CA 1
ATOM 844 C C . ILE A 1 107 ? -1.023 -2.490 2.629 1.00 75.38 107 ILE A C 1
ATOM 846 O O . ILE A 1 107 ? -0.947 -2.298 1.416 1.00 75.38 107 ILE A O 1
ATOM 850 N N . GLU A 1 108 ? -1.544 -1.575 3.443 1.00 82.75 108 GLU A N 1
ATOM 851 C CA . GLU A 1 108 ? -1.963 -0.249 2.987 1.00 82.75 108 GLU A CA 1
ATOM 852 C C . GLU A 1 108 ? -0.783 0.582 2.471 1.00 82.75 108 GLU A C 1
ATOM 854 O O . GLU A 1 108 ? -0.873 1.139 1.377 1.00 82.75 108 GLU A O 1
ATOM 859 N N . ALA A 1 109 ? 0.329 0.639 3.210 1.00 77.00 109 ALA A N 1
ATOM 860 C CA . ALA A 1 109 ? 1.538 1.342 2.785 1.00 77.00 109 ALA A CA 1
ATOM 861 C C . ALA A 1 109 ? 2.084 0.772 1.467 1.00 77.00 109 ALA A C 1
ATOM 863 O O . ALA A 1 109 ? 2.438 1.526 0.560 1.00 77.00 109 ALA A O 1
ATOM 864 N N . TYR A 1 110 ? 2.060 -0.555 1.324 1.00 80.75 110 TYR A N 1
ATOM 865 C CA . TYR A 1 110 ? 2.391 -1.239 0.081 1.00 80.75 110 TYR A CA 1
ATOM 866 C C . TYR A 1 110 ? 1.470 -0.795 -1.066 1.00 80.75 110 TYR A C 1
ATOM 868 O O . TYR A 1 110 ? 1.959 -0.327 -2.093 1.00 80.75 110 TYR A O 1
ATOM 876 N N . LYS A 1 111 ? 0.143 -0.823 -0.880 1.00 86.88 111 LYS A N 1
ATOM 877 C CA . LYS A 1 111 ? -0.828 -0.363 -1.895 1.00 86.88 111 LYS A CA 1
ATOM 878 C C . LYS A 1 111 ? -0.625 1.099 -2.296 1.00 86.88 111 LYS A C 1
ATOM 880 O O . LYS A 1 111 ? -0.780 1.439 -3.469 1.00 86.88 111 LYS A O 1
ATOM 885 N N . ILE A 1 112 ? -0.275 1.958 -1.343 1.00 89.19 112 ILE A N 1
ATOM 886 C CA . ILE A 1 112 ? 0.054 3.362 -1.604 1.00 89.19 112 ILE A CA 1
ATOM 887 C C . ILE A 1 112 ? 1.325 3.456 -2.460 1.00 89.19 112 ILE A C 1
ATOM 889 O O . ILE A 1 112 ? 1.315 4.156 -3.469 1.00 89.19 112 ILE A O 1
ATOM 893 N N . SER A 1 113 ? 2.386 2.719 -2.117 1.00 83.38 113 SER A N 1
ATOM 894 C CA . SER A 1 113 ? 3.632 2.714 -2.898 1.00 83.38 113 SER A CA 1
ATOM 895 C C . SER A 1 113 ? 3.435 2.197 -4.330 1.00 83.38 113 SER A C 1
ATOM 897 O O . SER A 1 113 ? 3.932 2.803 -5.277 1.00 83.38 113 SER A O 1
ATOM 899 N N . GLU A 1 114 ? 2.632 1.147 -4.514 1.00 87.00 114 GLU A N 1
ATOM 900 C CA . GLU A 1 114 ? 2.287 0.631 -5.844 1.00 87.00 114 GLU A CA 1
ATOM 901 C C . GLU A 1 114 ? 1.428 1.635 -6.626 1.00 87.00 114 GLU A C 1
ATOM 903 O O . GLU A 1 114 ? 1.654 1.860 -7.812 1.00 87.00 114 GLU A O 1
ATOM 908 N N . THR A 1 115 ? 0.497 2.331 -5.964 1.00 92.94 115 THR A N 1
ATOM 909 C CA . THR A 1 115 ? -0.258 3.431 -6.591 1.00 92.94 115 THR A CA 1
ATOM 910 C C . THR A 1 115 ? 0.678 4.528 -7.098 1.00 92.94 115 THR A C 1
ATOM 912 O O . THR A 1 115 ? 0.513 5.001 -8.220 1.00 92.94 115 THR A O 1
ATOM 915 N N . VAL A 1 116 ? 1.675 4.915 -6.299 1.00 92.38 116 VAL A N 1
ATOM 916 C CA . VAL A 1 116 ? 2.675 5.921 -6.683 1.00 92.38 116 VAL A CA 1
ATOM 917 C C . VAL A 1 116 ? 3.474 5.465 -7.905 1.00 92.38 116 VAL A C 1
ATOM 919 O O . VAL A 1 116 ? 3.625 6.243 -8.846 1.00 92.38 116 VAL A O 1
ATOM 922 N N . LEU A 1 117 ? 3.914 4.201 -7.944 1.00 87.62 117 LEU A N 1
ATOM 923 C CA . LEU A 1 117 ? 4.606 3.628 -9.104 1.00 87.62 117 LEU A CA 1
ATOM 924 C C . LEU A 1 117 ? 3.744 3.657 -10.368 1.00 87.62 117 LEU A C 1
ATOM 926 O O . LEU A 1 117 ? 4.210 4.121 -11.407 1.00 87.62 117 LEU A O 1
ATOM 930 N N . LEU A 1 118 ? 2.490 3.209 -10.284 1.00 91.44 118 LEU A N 1
ATOM 931 C CA . LEU A 1 118 ? 1.576 3.157 -11.429 1.00 91.44 118 LEU A CA 1
ATOM 932 C C . LEU A 1 118 ? 1.252 4.558 -11.969 1.00 91.44 118 LEU A C 1
ATOM 934 O O . LEU A 1 118 ? 1.260 4.778 -13.182 1.00 91.44 118 LEU A O 1
ATOM 938 N N . VAL A 1 119 ? 0.990 5.521 -11.078 1.00 94.69 119 VAL A N 1
ATOM 939 C CA . VAL A 1 119 ? 0.691 6.907 -11.468 1.00 94.69 119 VAL A CA 1
ATOM 940 C C . VAL A 1 119 ? 1.936 7.598 -12.024 1.00 94.69 119 VAL A C 1
ATOM 942 O O . VAL A 1 119 ? 1.842 8.267 -13.049 1.00 94.69 119 VAL A O 1
ATOM 945 N N . GLY A 1 120 ? 3.104 7.416 -11.404 1.00 90.75 120 GLY A N 1
ATOM 946 C CA . GLY A 1 120 ? 4.358 8.026 -11.860 1.00 90.75 120 GLY A CA 1
ATOM 947 C C . GLY A 1 120 ? 4.877 7.464 -13.185 1.00 90.75 120 GLY A C 1
ATOM 948 O O . GLY A 1 120 ? 5.443 8.208 -13.990 1.00 90.75 120 GLY A O 1
ATOM 949 N N . THR A 1 121 ? 4.637 6.174 -13.439 1.00 90.81 121 THR A N 1
ATOM 950 C CA . THR A 1 121 ? 5.036 5.475 -14.675 1.00 90.81 121 THR A CA 1
ATOM 951 C C . THR A 1 121 ? 4.115 5.806 -15.853 1.00 90.81 121 THR A C 1
ATOM 953 O O . THR A 1 121 ? 4.512 5.686 -17.014 1.00 90.81 121 THR A O 1
ATOM 956 N N . SER A 1 122 ? 2.892 6.266 -15.584 1.00 90.62 122 SER A N 1
ATOM 957 C CA . SER A 1 122 ? 1.972 6.720 -16.623 1.00 90.62 122 SER A CA 1
ATOM 958 C C . SER A 1 122 ? 2.567 7.864 -17.455 1.00 90.62 122 SER A C 1
ATOM 960 O O . SER A 1 122 ? 3.197 8.797 -16.952 1.00 90.62 122 SER A O 1
ATOM 962 N N . THR A 1 123 ? 2.307 7.827 -18.762 1.00 84.62 123 THR A N 1
ATOM 963 C CA . THR A 1 123 ? 2.621 8.931 -19.682 1.00 84.62 123 THR A CA 1
ATOM 964 C C . THR A 1 123 ? 1.653 10.107 -19.535 1.00 84.62 123 THR A C 1
ATOM 966 O O . THR A 1 123 ? 1.971 11.224 -19.937 1.00 84.62 123 THR A O 1
ATOM 969 N N . LYS A 1 124 ? 0.479 9.873 -18.938 1.00 88.62 124 LYS A N 1
ATOM 970 C CA . LYS A 1 124 ? -0.522 10.894 -18.609 1.00 88.62 124 LYS A CA 1
ATOM 971 C C . LYS A 1 124 ? -0.273 11.428 -17.203 1.00 88.62 124 LYS A C 1
ATOM 973 O O . LYS A 1 124 ? -0.090 10.632 -16.288 1.00 88.62 124 LYS A O 1
ATOM 978 N N . GLU A 1 125 ? -0.374 12.746 -17.027 1.00 88.56 125 GLU A N 1
ATOM 979 C CA . GLU A 1 125 ? -0.266 13.395 -15.709 1.00 88.56 125 GLU A CA 1
ATOM 980 C C . GLU A 1 125 ? -1.380 12.944 -14.745 1.00 88.56 125 GLU A C 1
ATOM 982 O O . GLU A 1 125 ? -1.139 12.758 -13.556 1.00 88.56 125 GLU A O 1
ATOM 987 N N . TRP A 1 126 ? -2.594 12.739 -15.266 1.00 93.81 126 TRP A N 1
ATOM 988 C CA . TRP A 1 126 ? -3.766 12.307 -14.505 1.00 93.81 126 TRP A CA 1
ATOM 989 C C . TRP A 1 126 ? -4.220 10.921 -14.966 1.00 93.81 126 TRP A C 1
ATOM 991 O O . TRP A 1 126 ? -4.550 10.723 -16.139 1.00 93.81 126 TRP A O 1
ATOM 1001 N N . VAL A 1 127 ? -4.275 9.970 -14.035 1.00 94.25 127 VAL A N 1
ATOM 1002 C CA . VAL A 1 127 ? -4.599 8.559 -14.295 1.00 94.25 127 VAL A CA 1
ATOM 1003 C C . VAL A 1 127 ? -5.962 8.219 -13.710 1.00 94.25 127 VAL A C 1
ATOM 1005 O O . VAL A 1 127 ? -6.284 8.628 -12.597 1.00 94.25 127 VAL A O 1
ATOM 1008 N N . ASN A 1 128 ? -6.792 7.481 -14.449 1.00 95.00 128 ASN A N 1
ATOM 1009 C CA . ASN A 1 128 ? -8.111 7.091 -13.955 1.00 95.00 128 ASN A CA 1
ATOM 1010 C C . ASN A 1 128 ? -7.962 6.088 -12.801 1.00 95.00 128 ASN A C 1
ATOM 1012 O O . ASN A 1 128 ? -7.315 5.052 -12.955 1.00 95.00 128 ASN A O 1
ATOM 1016 N N . ILE A 1 129 ? -8.610 6.352 -11.663 1.00 94.75 129 ILE A N 1
ATOM 1017 C CA . ILE A 1 129 ? -8.514 5.494 -10.477 1.00 94.75 129 ILE A CA 1
ATOM 1018 C C . ILE A 1 129 ? -8.958 4.051 -10.753 1.00 94.75 129 ILE A C 1
ATOM 1020 O O . ILE A 1 129 ? -8.463 3.126 -10.119 1.00 94.75 129 ILE A O 1
ATOM 1024 N N . LYS A 1 130 ? -9.863 3.840 -11.720 1.00 94.25 130 LYS A N 1
ATOM 1025 C CA . LYS A 1 130 ? -10.336 2.508 -12.125 1.00 94.25 130 LYS A CA 1
ATOM 1026 C C . LYS A 1 130 ? -9.218 1.674 -12.746 1.00 94.25 130 LYS A C 1
ATOM 1028 O O . LYS A 1 130 ? -9.179 0.467 -12.527 1.00 94.25 130 LYS A O 1
ATOM 1033 N N . GLU A 1 131 ? -8.315 2.305 -13.497 1.00 91.94 131 GLU A N 1
ATOM 1034 C CA . GLU A 1 131 ? -7.155 1.628 -14.084 1.00 91.94 131 GLU A CA 1
ATOM 1035 C C . GLU A 1 131 ? -6.212 1.162 -12.971 1.00 91.94 131 GLU A C 1
ATOM 1037 O O . GLU A 1 131 ? -5.865 -0.014 -12.915 1.00 91.94 131 GLU A O 1
ATOM 1042 N N . ILE A 1 132 ? -5.902 2.045 -12.020 1.00 93.50 132 ILE A N 1
ATOM 1043 C CA . ILE A 1 132 ? -5.033 1.745 -10.871 1.00 93.50 132 ILE A CA 1
ATOM 1044 C C . ILE A 1 132 ? -5.651 0.649 -9.990 1.00 93.50 132 ILE A C 1
ATOM 1046 O O . ILE A 1 132 ? -4.998 -0.334 -9.646 1.00 93.50 132 ILE A O 1
ATOM 1050 N N . ALA A 1 133 ? -6.937 0.778 -9.663 1.00 93.12 133 ALA A N 1
ATOM 1051 C CA . ALA A 1 133 ? -7.653 -0.169 -8.817 1.00 93.12 133 ALA A CA 1
ATOM 1052 C C . ALA A 1 133 ? -7.708 -1.578 -9.434 1.00 93.12 133 ALA A C 1
ATOM 1054 O O . ALA A 1 133 ? -7.620 -2.568 -8.707 1.00 93.12 133 ALA A O 1
ATOM 1055 N N . LYS A 1 134 ? -7.779 -1.673 -10.771 1.00 92.44 134 LYS A N 1
ATOM 1056 C CA . LYS A 1 134 ? -7.691 -2.946 -11.497 1.00 92.44 134 LYS A CA 1
ATOM 1057 C C . LYS A 1 134 ? -6.329 -3.618 -11.301 1.00 92.44 134 LYS A C 1
ATOM 1059 O O . LYS A 1 134 ? -6.303 -4.820 -11.057 1.00 92.44 134 LYS A O 1
ATOM 1064 N N . TYR A 1 135 ? -5.229 -2.862 -11.369 1.00 86.00 135 TYR A N 1
ATOM 1065 C CA . TYR A 1 135 ? -3.880 -3.385 -11.101 1.00 86.00 135 TYR A CA 1
ATOM 1066 C C . TYR A 1 135 ? -3.717 -3.855 -9.652 1.00 86.00 135 TYR A C 1
ATOM 1068 O O . TYR A 1 135 ? -3.121 -4.896 -9.403 1.00 86.00 135 TYR A O 1
ATOM 1076 N N . LEU A 1 136 ? -4.310 -3.133 -8.702 1.00 85.81 136 LEU A N 1
ATOM 1077 C CA . LEU A 1 136 ? -4.250 -3.467 -7.276 1.00 85.81 136 LEU A CA 1
ATOM 1078 C C . LEU A 1 136 ? -5.291 -4.509 -6.831 1.00 85.81 136 LEU A C 1
ATOM 1080 O O . LEU A 1 136 ? -5.404 -4.778 -5.634 1.00 85.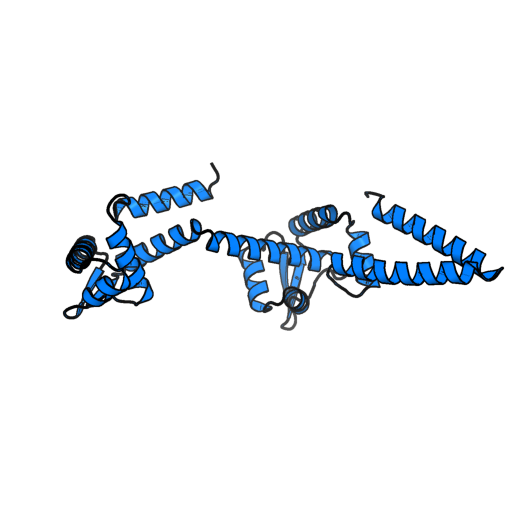81 136 LEU A O 1
ATOM 1084 N N . ALA A 1 137 ? -6.073 -5.066 -7.766 1.00 87.44 137 ALA A N 1
ATOM 1085 C CA . ALA A 1 137 ? -7.173 -5.995 -7.500 1.00 87.44 137 ALA A CA 1
ATOM 1086 C C . ALA A 1 137 ? -8.122 -5.507 -6.383 1.00 87.44 137 ALA A C 1
ATOM 1088 O O . ALA A 1 137 ? -8.532 -6.269 -5.505 1.00 87.44 137 ALA A O 1
ATOM 1089 N N . MET A 1 138 ? -8.464 -4.215 -6.400 1.00 89.88 138 MET A N 1
ATOM 1090 C CA . MET A 1 138 ? -9.285 -3.582 -5.368 1.00 89.88 138 MET A CA 1
ATOM 1091 C C . MET A 1 138 ? -10.412 -2.735 -5.951 1.00 89.88 138 MET A C 1
ATOM 1093 O O . MET A 1 138 ? -10.430 -2.404 -7.135 1.00 89.88 138 MET A O 1
ATOM 1097 N N . LYS A 1 139 ? -11.373 -2.369 -5.099 1.00 93.00 139 LYS A N 1
ATOM 1098 C CA . LYS A 1 139 ? -12.474 -1.491 -5.503 1.00 93.00 139 LYS A CA 1
ATOM 1099 C C . LYS A 1 139 ? -11.988 -0.037 -5.629 1.00 93.00 139 LYS A C 1
ATOM 1101 O O . LYS A 1 139 ? -11.291 0.425 -4.719 1.00 93.00 139 LYS A O 1
ATOM 1106 N N . PRO A 1 140 ? -12.376 0.704 -6.686 1.00 92.12 140 PRO A N 1
ATOM 1107 C CA . PRO A 1 140 ? -12.003 2.110 -6.865 1.00 92.12 140 PRO A CA 1
ATOM 1108 C C . PRO A 1 140 ? -12.317 2.990 -5.649 1.00 92.12 140 PRO A C 1
ATOM 1110 O O . PRO A 1 140 ? -11.501 3.818 -5.259 1.00 92.12 140 PRO A O 1
ATOM 1113 N N . GLU A 1 141 ? -13.457 2.757 -4.997 1.00 91.38 141 GLU A N 1
ATOM 1114 C CA . GLU A 1 141 ? -13.924 3.547 -3.853 1.00 91.38 141 GLU A CA 1
ATOM 1115 C C . GLU A 1 141 ? -13.050 3.324 -2.610 1.00 91.38 141 GLU A C 1
ATOM 1117 O O . GLU A 1 141 ? -12.839 4.230 -1.805 1.00 91.38 141 GLU A O 1
ATOM 1122 N N . GLN A 1 142 ? -12.511 2.110 -2.451 1.00 90.31 142 GLN A N 1
ATOM 1123 C CA . GLN A 1 142 ? -11.585 1.797 -1.362 1.00 90.31 142 GLN A CA 1
ATOM 1124 C C . GLN A 1 142 ? -10.237 2.485 -1.574 1.00 90.31 142 GLN A C 1
ATOM 1126 O O . GLN A 1 142 ? -9.654 2.986 -0.613 1.00 90.31 142 GLN A O 1
ATOM 1131 N N . LEU A 1 143 ? -9.757 2.525 -2.821 1.00 92.12 143 LEU A N 1
ATOM 1132 C CA . LEU A 1 143 ? -8.513 3.205 -3.167 1.00 92.12 143 LEU A CA 1
ATOM 1133 C C . LEU A 1 143 ? -8.647 4.717 -2.965 1.00 92.12 143 LEU A C 1
ATOM 1135 O O . LEU A 1 143 ? -7.777 5.323 -2.347 1.00 92.12 143 LEU A O 1
ATOM 1139 N N . GLU A 1 144 ? -9.767 5.301 -3.400 1.00 93.38 144 GLU A N 1
ATOM 1140 C CA . GLU A 1 144 ? -10.074 6.721 -3.196 1.00 93.38 144 GLU A CA 1
ATOM 1141 C C . GLU A 1 144 ? -10.020 7.084 -1.709 1.00 93.38 144 GLU A C 1
ATOM 1143 O O . GLU A 1 144 ? -9.297 7.998 -1.316 1.00 93.38 144 GLU A O 1
ATOM 1148 N N . LYS A 1 145 ? -10.683 6.287 -0.862 1.00 91.88 145 LYS A N 1
ATOM 1149 C CA . LYS A 1 145 ? -10.689 6.498 0.588 1.00 91.88 145 LYS A CA 1
ATOM 1150 C C . LYS A 1 145 ? -9.289 6.425 1.202 1.00 91.88 145 LYS A C 1
ATOM 1152 O O . LYS A 1 145 ? -8.964 7.246 2.059 1.00 91.88 145 LYS A O 1
ATOM 1157 N N . ILE A 1 146 ? -8.465 5.452 0.804 1.00 89.62 146 ILE A N 1
ATOM 1158 C CA . ILE A 1 146 ? -7.083 5.328 1.304 1.00 89.62 146 ILE A CA 1
ATOM 1159 C C . ILE A 1 146 ? -6.270 6.565 0.914 1.00 89.62 146 ILE A C 1
ATOM 1161 O O . ILE A 1 146 ? -5.559 7.118 1.755 1.00 89.62 146 ILE A O 1
ATOM 1165 N N . ILE A 1 147 ? -6.417 7.034 -0.327 1.00 92.00 147 ILE A N 1
ATOM 1166 C CA . ILE A 1 147 ? -5.697 8.209 -0.816 1.00 92.00 147 ILE A CA 1
ATOM 1167 C C . ILE A 1 147 ? -6.098 9.457 -0.027 1.00 92.00 147 ILE A C 1
ATOM 1169 O O . ILE A 1 147 ? -5.232 10.131 0.527 1.00 92.00 147 ILE A O 1
ATOM 1173 N N . GLU A 1 148 ? -7.397 9.731 0.087 1.00 90.25 148 GLU A N 1
ATOM 1174 C CA . GLU A 1 148 ? -7.905 10.935 0.753 1.00 90.25 148 GLU A CA 1
ATOM 1175 C C . GLU A 1 148 ? -7.552 10.978 2.245 1.00 90.25 148 GLU A C 1
ATOM 1177 O O . GLU A 1 148 ? -7.226 12.039 2.776 1.00 90.25 148 GLU A O 1
ATOM 1182 N N . THR A 1 149 ? -7.586 9.828 2.924 1.00 85.62 149 THR A N 1
ATOM 1183 C CA . THR A 1 149 ? -7.373 9.771 4.378 1.00 85.62 149 THR A CA 1
ATOM 1184 C C . THR A 1 149 ? -5.907 9.669 4.785 1.00 85.62 149 THR A C 1
ATOM 1186 O O . THR A 1 149 ? -5.547 10.182 5.843 1.00 85.62 149 THR A O 1
ATOM 1189 N N . LYS A 1 150 ? -5.064 8.997 3.989 1.00 83.94 150 LYS A N 1
ATOM 1190 C CA . LYS A 1 150 ? -3.705 8.611 4.413 1.00 83.94 150 LYS A CA 1
ATOM 1191 C C . LYS A 1 150 ? -2.595 9.040 3.457 1.00 83.94 150 LYS A C 1
ATOM 1193 O O . LYS A 1 150 ? -1.450 9.117 3.891 1.00 83.94 150 LYS A O 1
ATOM 1198 N N . ALA A 1 151 ? -2.898 9.331 2.191 1.00 88.62 151 ALA A N 1
ATOM 1199 C CA . ALA A 1 151 ? -1.886 9.605 1.166 1.00 88.62 151 ALA A CA 1
ATOM 1200 C C . ALA A 1 151 ? -2.046 10.970 0.473 1.00 88.62 151 ALA A C 1
ATOM 1202 O O . ALA A 1 151 ? -1.392 11.221 -0.535 1.00 88.62 151 ALA A O 1
ATOM 1203 N N . SER A 1 152 ? -2.860 11.877 1.017 1.00 89.62 152 SER A N 1
ATOM 1204 C CA . SER A 1 152 ? -3.161 13.186 0.413 1.00 89.62 152 SER A CA 1
ATOM 1205 C C . SER A 1 152 ? -1.940 14.097 0.222 1.00 89.62 152 SER A C 1
ATOM 1207 O O . SER A 1 152 ? -1.967 14.995 -0.615 1.00 89.62 152 SER A O 1
ATOM 1209 N N . LYS A 1 153 ? -0.852 13.855 0.966 1.00 90.56 153 LYS A N 1
ATOM 1210 C CA . LYS A 1 153 ? 0.431 14.559 0.799 1.00 90.56 153 LYS A CA 1
ATOM 1211 C C . LYS A 1 153 ? 1.233 14.102 -0.420 1.00 90.56 153 LYS A C 1
ATOM 1213 O O . LYS A 1 153 ? 2.029 14.880 -0.918 1.00 90.56 153 LYS A O 1
ATOM 1218 N N . ILE A 1 154 ? 1.045 12.865 -0.881 1.00 92.56 154 ILE A N 1
ATOM 1219 C CA . ILE A 1 154 ? 1.811 12.255 -1.988 1.00 92.56 154 ILE A CA 1
ATOM 1220 C C . ILE A 1 154 ? 0.961 12.050 -3.252 1.00 92.56 154 ILE A C 1
ATOM 1222 O O . ILE A 1 154 ? 1.479 11.983 -4.364 1.00 92.56 154 ILE A O 1
ATOM 1226 N N . LEU A 1 155 ? -0.361 11.971 -3.103 1.00 95.19 155 LEU A N 1
ATOM 1227 C CA . LEU A 1 155 ? -1.313 11.737 -4.182 1.00 95.19 155 LEU A CA 1
ATOM 1228 C C . LEU A 1 155 ? -2.434 12.775 -4.113 1.00 95.19 155 LEU A C 1
ATOM 1230 O O . LEU A 1 155 ? -3.039 12.986 -3.063 1.00 95.19 155 LEU A O 1
ATOM 1234 N N . LYS A 1 156 ? -2.745 13.387 -5.258 1.00 94.75 156 LYS A N 1
ATOM 1235 C CA . LYS A 1 156 ? -3.869 14.317 -5.430 1.00 94.75 156 LYS A CA 1
ATOM 1236 C C . LYS A 1 156 ? -4.969 13.662 -6.261 1.00 94.75 156 LYS A C 1
ATOM 1238 O O . LYS A 1 156 ? -4.685 12.989 -7.252 1.00 94.75 156 LYS A O 1
ATOM 1243 N N . THR A 1 157 ? -6.225 13.877 -5.877 1.00 94.19 157 THR A N 1
ATOM 1244 C CA . THR A 1 157 ? -7.400 13.364 -6.593 1.00 94.19 157 THR A CA 1
ATOM 1245 C C . THR A 1 157 ? -8.198 14.504 -7.226 1.00 94.19 157 THR A C 1
ATOM 1247 O O . THR A 1 157 ? -8.239 15.626 -6.721 1.00 94.19 157 THR A O 1
ATOM 1250 N N . ARG A 1 158 ? -8.831 14.233 -8.371 1.00 93.56 158 ARG A N 1
ATOM 1251 C CA . ARG A 1 158 ? -9.731 15.164 -9.062 1.00 93.56 158 ARG A CA 1
ATOM 1252 C C . ARG A 1 158 ? -10.898 14.405 -9.668 1.00 93.56 158 ARG A C 1
ATOM 1254 O O . ARG A 1 158 ? -10.696 13.405 -10.350 1.00 93.56 158 ARG A O 1
ATOM 1261 N N . LYS A 1 159 ? -12.119 14.899 -9.470 1.00 91.69 159 LYS A N 1
ATOM 1262 C CA . LYS A 1 159 ? -13.323 14.326 -10.086 1.00 91.69 159 LYS A CA 1
ATOM 1263 C C . LYS A 1 159 ? -13.663 15.080 -11.364 1.00 91.69 159 LYS A C 1
ATOM 1265 O O . LYS A 1 159 ? -13.764 16.304 -11.351 1.00 91.69 159 LYS A O 1
ATOM 1270 N N . PHE A 1 160 ? -13.833 14.352 -12.462 1.00 88.31 160 PHE A N 1
ATOM 1271 C CA . PHE A 1 160 ? -14.243 14.905 -13.749 1.00 88.31 160 PHE A CA 1
ATOM 1272 C C . PHE A 1 160 ? -15.154 13.915 -14.478 1.00 88.31 160 PHE A C 1
ATOM 1274 O O . PHE A 1 160 ? -14.823 12.735 -14.599 1.00 88.31 160 PHE A O 1
ATOM 1281 N N . SER A 1 161 ? -16.319 14.384 -14.935 1.00 82.06 161 SER A N 1
ATOM 1282 C CA . SER A 1 161 ? -17.316 13.578 -15.662 1.00 82.06 161 SER A CA 1
ATOM 1283 C C . SER A 1 161 ? -17.653 12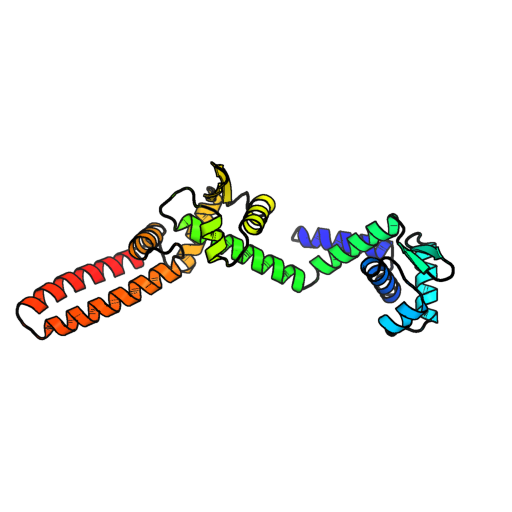.234 -14.996 1.00 82.06 161 SER A C 1
ATOM 1285 O O . SER A 1 161 ? -17.693 11.195 -15.651 1.00 82.06 161 SER A O 1
ATOM 1287 N N . GLY A 1 162 ? -17.843 12.234 -13.671 1.00 81.50 162 GLY A N 1
ATOM 1288 C CA . GLY A 1 162 ? -18.179 11.027 -12.900 1.00 81.50 162 GLY A CA 1
ATOM 1289 C C . GLY A 1 162 ? -17.032 10.023 -12.718 1.00 81.50 162 GLY A C 1
ATOM 1290 O O . GLY A 1 162 ? -17.253 8.945 -12.172 1.00 81.50 162 GLY A O 1
ATOM 1291 N N . ASN A 1 163 ? -15.811 10.357 -13.147 1.00 89.62 163 ASN A N 1
ATOM 1292 C CA . ASN A 1 163 ? -14.610 9.562 -12.903 1.00 89.62 163 ASN A CA 1
ATOM 1293 C C . ASN A 1 163 ? -13.660 10.297 -11.949 1.00 89.62 163 ASN A C 1
ATOM 1295 O O . ASN A 1 163 ? -13.504 11.518 -12.024 1.00 89.62 163 ASN A O 1
ATOM 1299 N N . THR A 1 164 ? -13.000 9.537 -11.077 1.00 93.31 164 THR A N 1
ATOM 1300 C CA . THR A 1 164 ? -11.924 10.040 -10.219 1.00 93.31 164 THR A CA 1
ATOM 1301 C C . THR A 1 164 ? -10.585 9.809 -10.915 1.00 93.31 164 THR A C 1
ATOM 1303 O O . THR A 1 164 ? -10.284 8.704 -11.371 1.00 93.31 164 THR A O 1
ATOM 1306 N N . TYR A 1 165 ? -9.782 10.861 -10.997 1.00 95.50 165 TYR A N 1
ATOM 1307 C CA . TYR A 1 165 ? -8.428 10.847 -11.528 1.00 95.50 165 TYR A CA 1
ATOM 1308 C C . TYR A 1 165 ? -7.431 11.113 -10.408 1.00 95.50 165 TYR A C 1
ATOM 1310 O O . TYR A 1 165 ? -7.706 11.903 -9.506 1.00 95.50 165 TYR A O 1
ATOM 1318 N N . VAL A 1 166 ? -6.277 10.463 -10.485 1.00 96.19 166 VAL A N 1
ATOM 1319 C CA . VAL A 1 166 ? -5.198 10.529 -9.501 1.00 96.19 166 VAL A CA 1
ATOM 1320 C C . VAL A 1 166 ? -3.934 11.029 -10.190 1.00 96.19 166 VAL A C 1
ATOM 1322 O O . VAL A 1 166 ? -3.645 10.635 -11.320 1.00 96.19 166 VAL A O 1
ATOM 1325 N N . ALA A 1 167 ? -3.190 11.893 -9.512 1.00 96.50 167 ALA A N 1
ATOM 1326 C CA . ALA A 1 167 ? -1.890 12.383 -9.948 1.00 96.50 167 ALA A CA 1
ATOM 1327 C C . ALA A 1 167 ? -0.930 12.467 -8.752 1.00 96.50 167 ALA A C 1
ATOM 1329 O O . ALA A 1 167 ? -1.366 12.478 -7.597 1.00 96.50 167 ALA A O 1
ATOM 1330 N N . LEU A 1 168 ? 0.373 12.535 -9.021 1.00 96.06 168 LEU A N 1
ATOM 1331 C CA . LEU A 1 168 ? 1.382 12.737 -7.981 1.00 96.06 168 LEU A CA 1
ATOM 1332 C C . LEU A 1 168 ? 1.421 14.204 -7.531 1.00 96.06 168 LEU A C 1
ATOM 1334 O O . LEU A 1 168 ? 1.166 15.132 -8.310 1.00 96.06 168 LEU A O 1
ATOM 1338 N N . THR A 1 169 ? 1.732 14.407 -6.255 1.00 95.81 169 THR A N 1
ATOM 1339 C CA . THR A 1 169 ? 2.213 15.696 -5.739 1.00 95.81 169 THR A CA 1
ATOM 1340 C C . THR A 1 169 ? 3.730 15.802 -5.938 1.00 95.81 169 THR A C 1
ATOM 1342 O O . THR A 1 169 ? 4.350 14.929 -6.552 1.00 95.81 169 THR A O 1
ATOM 1345 N N . TYR A 1 170 ? 4.339 16.869 -5.420 1.00 93.19 170 TYR A N 1
ATOM 1346 C CA . TYR A 1 170 ? 5.793 17.005 -5.403 1.00 93.19 170 TYR A CA 1
ATOM 1347 C C . TYR A 1 170 ? 6.439 15.884 -4.568 1.00 93.19 170 TYR A C 1
ATOM 1349 O O . TYR A 1 170 ? 7.255 15.124 -5.082 1.00 93.19 170 TYR A O 1
ATOM 1357 N N . GLU A 1 171 ? 5.962 15.675 -3.341 1.00 88.94 171 GLU A N 1
ATOM 1358 C CA . GLU A 1 171 ? 6.422 14.617 -2.436 1.00 88.94 171 GLU A CA 1
ATOM 1359 C C . GLU A 1 171 ? 6.147 13.218 -3.005 1.00 88.94 171 GLU A C 1
ATOM 1361 O O . GLU A 1 171 ? 6.932 12.288 -2.826 1.00 88.94 171 GLU A O 1
ATOM 1366 N N . GLY A 1 172 ? 5.036 13.055 -3.730 1.00 90.31 172 GLY A N 1
ATOM 1367 C CA . GLY A 1 172 ? 4.746 11.818 -4.452 1.00 90.31 172 GLY A CA 1
ATOM 1368 C C . GLY A 1 172 ? 5.714 11.545 -5.599 1.00 90.31 172 GLY A C 1
ATOM 1369 O O . GLY A 1 172 ? 6.002 10.385 -5.884 1.00 90.31 172 GLY A O 1
ATOM 1370 N N . THR A 1 173 ? 6.227 12.596 -6.241 1.00 94.12 173 THR A N 1
ATOM 1371 C CA . THR A 1 173 ? 7.224 12.482 -7.312 1.00 94.12 173 THR A CA 1
ATOM 1372 C C . THR A 1 173 ? 8.584 12.085 -6.747 1.00 94.12 173 THR A C 1
ATOM 1374 O O . THR A 1 173 ? 9.194 11.157 -7.269 1.00 94.12 173 THR A O 1
ATOM 1377 N N . GLU A 1 174 ? 9.009 12.682 -5.630 1.00 89.06 174 GLU A N 1
ATOM 1378 C CA . GLU A 1 174 ? 10.228 12.259 -4.925 1.00 89.06 174 GLU A CA 1
ATOM 1379 C C . GLU A 1 174 ? 10.139 10.788 -4.485 1.00 89.06 174 GLU A C 1
ATOM 1381 O O . GLU A 1 174 ? 11.061 10.003 -4.708 1.00 89.06 174 GLU A O 1
ATOM 1386 N N . LEU A 1 175 ? 8.997 10.371 -3.923 1.00 80.38 175 LEU A N 1
ATOM 1387 C CA . LEU A 1 175 ? 8.780 8.972 -3.553 1.00 80.38 175 LEU A CA 1
ATOM 1388 C C . LEU A 1 175 ? 8.809 8.043 -4.776 1.00 80.38 175 LEU A C 1
ATOM 1390 O O . LEU A 1 175 ? 9.371 6.953 -4.703 1.00 80.38 175 LEU A O 1
ATOM 1394 N N . TYR A 1 176 ? 8.223 8.457 -5.898 1.00 91.12 176 TYR A N 1
ATOM 1395 C CA . TYR A 1 176 ? 8.277 7.696 -7.143 1.00 91.12 176 TYR A CA 1
ATOM 1396 C C . TYR A 1 176 ? 9.718 7.486 -7.628 1.00 91.12 176 TYR A C 1
ATOM 1398 O O . TYR A 1 176 ? 10.083 6.359 -7.962 1.00 91.12 176 TYR A O 1
ATOM 1406 N N . GLU A 1 177 ? 10.543 8.533 -7.621 1.00 87.38 177 GLU A N 1
ATOM 1407 C CA . GLU A 1 177 ? 11.956 8.446 -8.006 1.00 87.38 177 GLU A CA 1
ATOM 1408 C C . GLU A 1 177 ? 12.737 7.490 -7.096 1.00 87.38 177 GLU A C 1
ATOM 1410 O O . GLU A 1 177 ? 13.455 6.622 -7.594 1.00 87.38 177 GLU A O 1
ATOM 1415 N N . LEU A 1 178 ? 12.515 7.558 -5.778 1.00 78.81 178 LEU A N 1
ATOM 1416 C CA . LEU A 1 178 ? 13.115 6.628 -4.815 1.00 78.81 178 LEU A CA 1
ATOM 1417 C C . LEU A 1 178 ? 12.690 5.171 -5.063 1.00 78.81 178 LEU A C 1
ATOM 1419 O O . LEU A 1 178 ? 13.515 4.252 -5.021 1.00 78.81 178 LEU A O 1
ATOM 1423 N N . LEU A 1 179 ? 11.402 4.937 -5.337 1.00 79.75 179 LEU A N 1
ATOM 1424 C CA . LEU A 1 179 ? 10.886 3.598 -5.629 1.00 79.75 179 LEU A CA 1
ATOM 1425 C C . LEU A 1 179 ? 11.453 3.053 -6.945 1.00 79.75 179 LEU A C 1
ATOM 1427 O O . LEU A 1 179 ? 11.758 1.862 -7.029 1.00 79.75 179 LEU A O 1
ATOM 1431 N N . LEU A 1 180 ? 11.644 3.902 -7.953 1.00 82.06 180 LEU A N 1
ATOM 1432 C CA . LEU A 1 180 ? 12.287 3.512 -9.201 1.00 82.06 180 LEU A CA 1
ATOM 1433 C C . LEU A 1 180 ? 13.784 3.222 -9.043 1.00 82.06 180 LEU A C 1
ATOM 1435 O O . LEU A 1 180 ? 14.282 2.245 -9.611 1.00 82.06 180 LEU A O 1
ATOM 1439 N N . GLU A 1 181 ? 14.499 4.005 -8.234 1.00 78.00 181 GLU A N 1
ATOM 1440 C CA . GLU A 1 181 ? 15.912 3.740 -7.959 1.00 78.00 181 GLU A CA 1
ATOM 1441 C C . GLU A 1 181 ? 16.095 2.359 -7.311 1.00 78.00 181 GLU A C 1
ATOM 1443 O O . GLU A 1 181 ? 17.031 1.631 -7.657 1.00 78.00 181 GLU A O 1
ATOM 1448 N N . SER A 1 182 ? 15.152 1.933 -6.459 1.00 73.75 182 SER A N 1
ATOM 1449 C CA . SER A 1 182 ? 15.174 0.595 -5.850 1.00 73.75 182 SER A CA 1
ATOM 1450 C C . SER A 1 182 ? 15.133 -0.548 -6.879 1.00 73.75 182 SER A C 1
ATOM 1452 O O . SER A 1 182 ? 15.711 -1.611 -6.646 1.00 73.75 182 SER A O 1
ATOM 1454 N N . ILE A 1 183 ? 14.514 -0.316 -8.043 1.00 74.31 183 ILE A N 1
ATOM 1455 C CA . ILE A 1 183 ? 14.473 -1.253 -9.177 1.00 74.31 183 ILE A CA 1
ATOM 1456 C C . ILE A 1 183 ? 15.502 -0.912 -10.267 1.00 74.31 183 ILE A C 1
ATOM 1458 O O . ILE A 1 183 ? 15.475 -1.515 -11.339 1.00 74.31 183 ILE A O 1
ATOM 1462 N N . LYS A 1 184 ? 16.432 0.014 -9.987 1.00 79.69 184 LYS A N 1
ATOM 1463 C CA . LYS A 1 184 ? 17.492 0.486 -10.897 1.00 79.69 184 LYS A CA 1
ATOM 1464 C C . LYS A 1 184 ? 16.959 1.008 -12.236 1.00 79.69 184 LYS A C 1
ATOM 1466 O O . LYS A 1 184 ? 17.589 0.812 -13.274 1.00 79.69 184 LYS A O 1
ATOM 1471 N N . LEU A 1 185 ? 15.801 1.662 -12.211 1.00 80.62 185 LEU A N 1
ATOM 1472 C CA . LEU A 1 185 ? 15.214 2.320 -13.375 1.00 80.62 185 LEU A CA 1
ATOM 1473 C C . LEU A 1 185 ? 15.167 3.830 -13.149 1.00 80.62 185 LEU A C 1
ATOM 1475 O O . LEU A 1 185 ? 14.933 4.295 -12.040 1.00 80.62 185 LEU A O 1
ATOM 1479 N N . GLY A 1 186 ? 15.372 4.601 -14.213 1.00 84.81 186 GLY A N 1
ATOM 1480 C CA . GLY A 1 186 ? 15.119 6.040 -14.214 1.00 84.81 186 GLY A CA 1
ATOM 1481 C C . GLY A 1 186 ? 13.667 6.358 -14.606 1.00 84.81 186 GLY A C 1
ATOM 1482 O O . GLY A 1 186 ? 13.063 5.591 -15.369 1.00 84.81 186 GLY A O 1
ATOM 1483 N N . PRO A 1 187 ? 13.102 7.506 -14.189 1.00 87.06 187 PRO A N 1
ATOM 1484 C CA . PRO A 1 187 ? 11.742 7.931 -14.549 1.00 87.06 187 PRO A CA 1
ATOM 1485 C C . PRO A 1 187 ? 11.457 7.912 -16.051 1.00 87.06 187 PRO A C 1
ATOM 1487 O O . PRO A 1 187 ? 10.392 7.468 -16.484 1.00 87.06 187 PRO A O 1
ATOM 1490 N N . LEU A 1 188 ? 12.425 8.362 -16.852 1.00 84.94 188 LEU A N 1
ATOM 1491 C CA . LEU A 1 188 ? 12.328 8.362 -18.310 1.00 84.94 188 LEU A CA 1
ATOM 1492 C C . LEU A 1 188 ? 12.278 6.937 -18.861 1.00 84.94 188 LEU A C 1
ATOM 1494 O O . LEU A 1 188 ? 11.400 6.627 -19.660 1.00 84.94 188 LEU A O 1
ATOM 1498 N N . THR A 1 189 ? 13.169 6.059 -18.391 1.00 84.12 189 THR A N 1
ATOM 1499 C CA . THR A 1 189 ? 13.208 4.654 -18.823 1.00 84.12 189 THR A CA 1
ATOM 1500 C C . THR A 1 189 ? 11.927 3.905 -18.460 1.00 84.12 189 THR A C 1
ATOM 1502 O O . THR A 1 189 ? 11.403 3.155 -19.276 1.00 84.12 189 THR A O 1
ATOM 1505 N N . ALA A 1 190 ? 11.359 4.154 -17.277 1.00 86.75 190 ALA A N 1
ATOM 1506 C CA . ALA A 1 190 ? 10.099 3.544 -16.868 1.00 86.75 190 ALA A CA 1
ATOM 1507 C C . ALA A 1 190 ? 8.947 3.968 -17.794 1.00 86.75 190 ALA A C 1
ATOM 1509 O O . ALA A 1 190 ? 8.209 3.120 -18.294 1.00 86.75 190 ALA A O 1
ATOM 1510 N N . LYS A 1 191 ? 8.838 5.268 -18.099 1.00 87.75 191 LYS A N 1
ATOM 1511 C CA . LYS A 1 191 ? 7.798 5.805 -18.992 1.00 87.75 191 LYS A CA 1
ATOM 1512 C C . LYS A 1 191 ? 7.938 5.316 -20.434 1.00 87.75 191 LYS A C 1
ATOM 1514 O O . LYS A 1 191 ? 6.931 5.010 -21.071 1.00 87.75 191 LYS A O 1
ATOM 1519 N N . THR A 1 192 ? 9.160 5.227 -20.963 1.00 84.25 192 THR A N 1
ATOM 1520 C CA . THR A 1 192 ? 9.385 4.722 -22.328 1.00 84.25 192 THR A CA 1
ATOM 1521 C C . THR A 1 192 ? 9.062 3.236 -22.432 1.00 84.25 192 THR A C 1
ATOM 1523 O O . THR A 1 192 ? 8.391 2.826 -23.379 1.00 84.25 192 THR A O 1
ATOM 1526 N N . LEU A 1 193 ? 9.462 2.433 -21.442 1.00 86.00 193 LEU A N 1
ATOM 1527 C CA . LEU A 1 193 ? 9.106 1.016 -21.378 1.00 86.00 193 LEU A CA 1
ATOM 1528 C C . LEU A 1 193 ? 7.592 0.827 -21.261 1.00 86.00 193 LEU A C 1
ATOM 1530 O O . LEU A 1 193 ? 7.027 -0.003 -21.975 1.00 86.00 193 LEU A O 1
ATOM 1534 N N . ALA A 1 194 ? 6.922 1.615 -20.419 1.00 87.75 194 ALA A N 1
ATOM 1535 C CA . ALA A 1 194 ? 5.471 1.579 -20.269 1.00 87.75 194 ALA A CA 1
ATOM 1536 C C . ALA A 1 194 ? 4.749 1.899 -21.585 1.00 87.75 194 ALA A C 1
ATOM 1538 O O . ALA A 1 194 ? 3.817 1.190 -21.970 1.00 87.75 194 ALA A O 1
ATOM 1539 N N . LEU A 1 195 ? 5.229 2.910 -22.317 1.00 87.50 195 LEU A N 1
ATOM 1540 C CA . LEU A 1 195 ? 4.716 3.261 -23.640 1.00 87.50 195 LEU A CA 1
ATOM 1541 C C . LEU A 1 195 ? 4.900 2.114 -24.647 1.00 87.50 195 LEU A C 1
ATOM 1543 O O . LEU A 1 195 ? 3.961 1.779 -25.362 1.00 87.50 195 LEU A O 1
ATOM 1547 N N . MET A 1 196 ? 6.085 1.497 -24.686 1.00 83.38 196 MET A N 1
ATOM 1548 C CA . MET A 1 196 ? 6.400 0.415 -25.628 1.00 83.38 196 MET A CA 1
ATOM 1549 C C . MET A 1 196 ? 5.640 -0.884 -25.337 1.00 83.38 196 MET A C 1
ATOM 1551 O O . MET A 1 196 ? 5.301 -1.625 -26.254 1.00 83.38 196 MET A O 1
ATOM 1555 N N . THR A 1 197 ? 5.384 -1.182 -24.064 1.00 85.56 197 THR A N 1
ATOM 1556 C CA . THR A 1 197 ? 4.829 -2.479 -23.631 1.00 85.56 197 THR A CA 1
ATOM 1557 C C . THR A 1 197 ? 3.353 -2.426 -23.240 1.00 85.56 197 THR A C 1
ATOM 1559 O O . THR A 1 197 ? 2.750 -3.470 -22.953 1.00 85.56 197 THR A O 1
ATOM 1562 N N . GLY A 1 198 ? 2.767 -1.225 -23.225 1.00 84.31 198 GLY A N 1
ATOM 1563 C CA . GLY A 1 198 ? 1.358 -0.991 -22.927 1.00 84.31 198 GLY A CA 1
ATOM 1564 C C . GLY A 1 198 ? 0.955 -1.386 -21.506 1.00 84.31 198 GLY A C 1
ATOM 1565 O O . GLY A 1 198 ? -0.177 -1.821 -21.299 1.00 84.31 198 GLY A O 1
ATOM 1566 N N . THR A 1 199 ? 1.869 -1.305 -20.534 1.00 85.81 199 THR A N 1
ATOM 1567 C CA . THR A 1 199 ? 1.577 -1.585 -19.120 1.00 85.81 199 THR A CA 1
ATOM 1568 C C . THR A 1 199 ? 2.030 -0.439 -18.227 1.00 85.81 199 THR A C 1
ATOM 1570 O O . THR A 1 199 ? 3.054 0.185 -18.486 1.00 85.81 199 THR A O 1
ATOM 1573 N N . LEU A 1 200 ? 1.245 -0.161 -17.185 1.00 82.25 200 LEU A N 1
ATOM 1574 C CA . LEU A 1 200 ? 1.531 0.887 -16.202 1.00 82.25 200 LEU A CA 1
ATOM 1575 C C . LEU A 1 200 ? 2.527 0.440 -15.127 1.00 82.25 200 LEU A C 1
ATOM 1577 O O . LEU A 1 200 ? 3.155 1.284 -14.500 1.00 82.25 200 LEU A O 1
ATOM 1581 N N . ASP A 1 201 ? 2.666 -0.867 -14.901 1.00 82.94 201 ASP A N 1
ATOM 1582 C CA . ASP A 1 201 ? 3.631 -1.396 -13.937 1.00 82.94 201 ASP A CA 1
ATOM 1583 C C . ASP A 1 201 ? 5.043 -1.407 -14.563 1.00 82.94 201 ASP A C 1
ATOM 1585 O O . ASP A 1 201 ? 5.250 -2.083 -15.580 1.00 82.94 201 ASP A O 1
ATOM 1589 N N . PRO A 1 202 ? 6.027 -0.692 -13.980 1.00 81.69 202 PRO A N 1
ATOM 1590 C CA . PRO A 1 202 ? 7.372 -0.582 -14.545 1.00 81.69 202 PRO A CA 1
ATOM 1591 C C . PRO A 1 202 ? 8.148 -1.909 -14.532 1.00 81.69 202 PRO A C 1
ATOM 1593 O O . PRO A 1 202 ? 8.993 -2.140 -15.399 1.00 81.69 202 PRO A O 1
ATOM 1596 N N . ARG A 1 203 ? 7.855 -2.812 -13.589 1.00 81.69 203 ARG A N 1
ATOM 1597 C CA . ARG A 1 203 ? 8.493 -4.134 -13.488 1.00 81.69 203 ARG A CA 1
ATOM 1598 C C . ARG A 1 203 ? 7.970 -5.054 -14.584 1.00 81.69 203 ARG A C 1
ATOM 1600 O O . ARG A 1 203 ? 8.754 -5.745 -15.238 1.00 81.69 203 ARG A O 1
ATOM 1607 N N . ASP A 1 204 ? 6.661 -5.038 -14.823 1.00 82.56 204 ASP A N 1
ATOM 1608 C CA . ASP A 1 204 ? 6.066 -5.784 -15.932 1.00 82.56 204 ASP A CA 1
ATOM 1609 C C . ASP A 1 204 ? 6.474 -5.204 -17.289 1.00 82.56 204 ASP A C 1
ATOM 1611 O O . ASP A 1 204 ? 6.707 -5.972 -18.227 1.00 82.56 204 ASP A O 1
ATOM 1615 N N . ALA A 1 205 ? 6.609 -3.877 -17.396 1.00 84.44 205 ALA A N 1
ATOM 1616 C CA . ALA A 1 205 ? 7.109 -3.221 -18.600 1.00 84.44 205 ALA A CA 1
ATOM 1617 C C . ALA A 1 205 ? 8.528 -3.698 -18.925 1.00 84.44 205 ALA A C 1
ATOM 1619 O O . ALA A 1 205 ? 8.796 -4.160 -20.035 1.00 84.44 205 ALA A O 1
ATOM 1620 N N . LEU A 1 206 ? 9.416 -3.694 -17.927 1.00 84.00 206 LEU A N 1
ATOM 1621 C CA . LEU A 1 206 ? 10.764 -4.233 -18.066 1.00 84.00 206 LEU A CA 1
ATOM 1622 C C . LEU A 1 206 ? 10.738 -5.717 -18.459 1.00 84.00 206 LEU A C 1
ATOM 1624 O O . LEU A 1 206 ? 11.415 -6.110 -19.407 1.00 84.00 206 LEU A O 1
ATOM 1628 N N . ARG A 1 207 ? 9.928 -6.549 -17.789 1.00 82.19 207 ARG A N 1
ATOM 1629 C CA . ARG A 1 207 ? 9.832 -7.986 -18.099 1.00 82.19 207 ARG A CA 1
ATOM 1630 C C . ARG A 1 207 ? 9.403 -8.228 -19.548 1.00 82.19 207 ARG A C 1
ATOM 1632 O O . ARG A 1 207 ? 10.036 -9.019 -20.243 1.00 82.19 207 ARG A O 1
ATOM 1639 N N . ARG A 1 208 ? 8.343 -7.556 -20.009 1.00 85.50 208 ARG A N 1
ATOM 1640 C CA . ARG A 1 208 ? 7.838 -7.683 -21.388 1.00 85.50 208 ARG A CA 1
ATOM 1641 C C . ARG A 1 208 ? 8.882 -7.240 -22.403 1.00 85.50 208 ARG A C 1
ATOM 1643 O O . ARG A 1 208 ? 9.100 -7.941 -23.388 1.00 85.50 208 ARG A O 1
ATOM 1650 N N . PHE A 1 209 ? 9.550 -6.122 -22.135 1.00 87.94 209 PHE A N 1
ATOM 1651 C CA . PHE A 1 209 ? 10.629 -5.630 -22.977 1.00 87.94 209 PHE A CA 1
ATOM 1652 C C . PHE A 1 209 ? 11.772 -6.645 -23.085 1.00 87.94 209 PHE A C 1
ATOM 1654 O O . PHE A 1 209 ? 12.196 -6.961 -24.192 1.00 87.94 209 PHE A O 1
ATOM 1661 N N . MET A 1 210 ? 12.210 -7.225 -21.963 1.00 85.88 210 MET A N 1
ATOM 1662 C CA . MET A 1 210 ? 13.282 -8.224 -21.953 1.00 85.88 210 MET A CA 1
ATOM 1663 C C . MET A 1 210 ? 12.921 -9.487 -22.743 1.00 85.88 210 MET A C 1
ATOM 1665 O O . MET A 1 210 ? 13.773 -10.024 -23.446 1.00 85.88 210 MET A O 1
ATOM 1669 N N . ILE A 1 211 ? 11.665 -9.945 -22.680 1.00 86.25 211 ILE A N 1
ATOM 1670 C CA . ILE A 1 211 ? 11.197 -11.091 -23.479 1.00 86.25 211 ILE A CA 1
ATOM 1671 C C . ILE A 1 211 ? 11.305 -10.778 -24.975 1.00 86.25 211 ILE A C 1
ATOM 1673 O O . ILE A 1 211 ? 11.874 -11.565 -25.729 1.00 86.25 211 ILE A O 1
ATOM 1677 N N . VAL A 1 212 ? 10.798 -9.618 -25.404 1.00 86.75 212 VAL A N 1
ATOM 1678 C CA . VAL A 1 212 ? 10.862 -9.195 -26.812 1.00 86.75 212 VAL A CA 1
ATOM 1679 C C . VAL A 1 212 ? 12.313 -9.016 -27.262 1.00 86.75 212 VAL A C 1
ATOM 1681 O O . VAL A 1 212 ? 12.691 -9.505 -28.324 1.00 86.75 212 VAL A O 1
ATOM 1684 N N . TYR A 1 213 ? 13.147 -8.388 -26.433 1.00 88.31 213 TYR A N 1
ATOM 1685 C CA . TYR A 1 213 ? 14.572 -8.205 -26.692 1.00 88.31 213 TYR A CA 1
ATOM 1686 C C . TYR A 1 213 ? 15.301 -9.543 -26.885 1.00 88.31 213 TYR A C 1
ATOM 1688 O O . TYR A 1 213 ? 16.093 -9.683 -27.818 1.00 88.31 213 TYR A O 1
ATOM 1696 N N . LEU A 1 214 ? 15.020 -10.550 -26.052 1.00 88.69 214 LEU A N 1
ATOM 1697 C CA . LEU A 1 214 ? 15.608 -11.885 -26.198 1.00 88.69 214 LEU A CA 1
ATOM 1698 C C . LEU A 1 214 ? 15.177 -12.560 -27.504 1.00 88.69 214 LEU A C 1
ATOM 1700 O O . LEU A 1 214 ? 16.021 -13.117 -28.201 1.00 88.69 214 LEU A O 1
ATOM 1704 N N . LEU A 1 215 ? 13.894 -12.474 -27.866 1.00 89.50 215 LEU A N 1
ATOM 1705 C CA . LEU A 1 215 ? 13.387 -13.046 -29.117 1.00 89.50 215 LEU A CA 1
ATOM 1706 C C . LEU A 1 215 ? 14.041 -12.405 -30.346 1.00 89.50 215 LEU A C 1
ATOM 1708 O O . LEU A 1 215 ? 14.481 -13.118 -31.247 1.00 89.50 215 LEU A O 1
ATOM 1712 N N . ILE A 1 216 ? 14.161 -11.074 -30.365 1.00 88.81 216 ILE A N 1
ATOM 1713 C CA . ILE A 1 216 ? 14.836 -10.367 -31.460 1.00 88.81 216 ILE A CA 1
ATOM 1714 C C . ILE A 1 216 ? 16.328 -10.708 -31.482 1.00 88.81 216 ILE A C 1
ATOM 1716 O O . ILE A 1 216 ? 16.875 -10.957 -32.551 1.00 88.81 216 ILE A O 1
ATOM 1720 N N . SER A 1 217 ? 16.977 -10.809 -30.318 1.00 87.75 217 SER A N 1
ATOM 1721 C CA . SER A 1 217 ? 18.385 -11.218 -30.241 1.00 87.75 217 SER A CA 1
ATOM 1722 C C . SER A 1 217 ? 18.605 -12.593 -30.874 1.00 87.75 217 SER A C 1
ATOM 1724 O O . SER A 1 217 ? 19.544 -12.762 -31.645 1.00 87.75 217 SER A O 1
ATOM 1726 N N . ILE A 1 218 ? 17.724 -13.564 -30.602 1.00 88.94 218 ILE A N 1
ATOM 1727 C CA . ILE A 1 218 ? 17.785 -14.900 -31.215 1.00 88.94 218 ILE A CA 1
ATOM 1728 C C . ILE A 1 218 ? 17.646 -14.807 -32.741 1.00 88.94 218 ILE A C 1
ATOM 1730 O O . ILE A 1 218 ? 18.427 -15.433 -33.455 1.00 88.94 218 ILE A O 1
ATOM 1734 N N . LEU A 1 219 ? 16.698 -14.011 -33.248 1.00 87.44 219 LEU A N 1
ATOM 1735 C CA . LEU A 1 219 ? 16.514 -13.810 -34.690 1.00 87.44 219 LEU A CA 1
ATOM 1736 C C . LEU A 1 219 ? 17.761 -13.211 -35.352 1.00 87.44 219 LEU A C 1
ATOM 1738 O O . LEU A 1 219 ? 18.213 -13.727 -36.370 1.00 87.44 219 LEU A O 1
ATOM 1742 N N . VAL A 1 220 ? 18.359 -12.188 -34.739 1.00 87.12 220 VAL A N 1
ATOM 1743 C CA . VAL A 1 220 ? 19.596 -11.562 -35.231 1.00 87.12 220 VAL A CA 1
ATOM 1744 C C . VAL A 1 220 ? 20.754 -12.566 -35.260 1.00 87.12 220 VAL A C 1
ATOM 1746 O O . VAL A 1 220 ? 21.506 -12.615 -36.233 1.00 87.12 220 VAL A O 1
ATOM 1749 N N . PHE A 1 221 ? 20.887 -13.415 -34.233 1.00 85.38 221 PHE A N 1
ATOM 1750 C CA . PHE A 1 221 ? 21.899 -14.477 -34.226 1.00 85.38 221 PHE A CA 1
ATOM 1751 C C . PHE A 1 221 ? 21.678 -15.517 -35.331 1.00 85.38 221 PHE A C 1
ATOM 1753 O O . PHE A 1 221 ? 22.652 -15.985 -35.921 1.00 85.38 221 PHE A O 1
ATOM 1760 N N . LEU A 1 222 ? 20.425 -15.872 -35.631 1.00 84.69 222 LEU A N 1
ATOM 1761 C CA . LEU A 1 222 ? 20.103 -16.780 -36.734 1.00 84.69 222 LEU A CA 1
ATOM 1762 C C . LEU A 1 222 ? 20.436 -16.152 -38.092 1.00 84.69 222 LEU A C 1
ATOM 1764 O O . LEU A 1 222 ? 21.052 -16.814 -38.926 1.00 84.69 222 LEU A O 1
ATOM 1768 N N . GLU A 1 223 ? 20.100 -14.879 -38.308 1.00 84.19 223 GLU A N 1
ATOM 1769 C CA . GLU A 1 223 ? 20.429 -14.164 -39.549 1.00 84.19 223 GLU A CA 1
ATOM 1770 C C . GLU A 1 223 ? 21.937 -14.056 -39.790 1.00 84.19 223 GLU A C 1
ATOM 1772 O O . GLU A 1 223 ? 22.373 -14.114 -40.940 1.00 84.19 223 GLU A O 1
ATOM 1777 N N . LEU A 1 224 ? 22.751 -13.977 -38.731 1.00 83.88 224 LEU A N 1
ATOM 1778 C CA . LEU A 1 224 ? 24.216 -13.955 -38.828 1.00 83.88 224 LEU A CA 1
ATOM 1779 C C . LEU A 1 224 ? 24.783 -15.164 -39.602 1.00 83.88 224 LEU A C 1
ATOM 1781 O O . LEU A 1 224 ? 25.863 -15.075 -40.184 1.00 83.88 224 LEU A O 1
ATOM 1785 N N . THR A 1 225 ? 24.051 -16.283 -39.638 1.00 80.25 225 THR A N 1
ATOM 1786 C CA . THR A 1 225 ? 24.432 -17.489 -40.392 1.00 80.25 225 THR A CA 1
ATOM 1787 C C . THR A 1 225 ? 24.241 -17.357 -41.911 1.00 80.25 225 THR A C 1
ATOM 1789 O O . THR A 1 225 ? 24.700 -18.226 -42.652 1.00 80.25 225 THR A O 1
ATOM 1792 N N . GLN A 1 226 ? 23.617 -16.270 -42.392 1.00 79.25 226 GLN A N 1
ATOM 1793 C CA . GLN A 1 226 ? 23.341 -15.997 -43.808 1.00 79.25 226 GLN A CA 1
ATOM 1794 C C . GLN A 1 226 ? 23.958 -14.652 -44.269 1.00 79.25 226 GLN A C 1
ATOM 1796 O O . GLN A 1 226 ? 23.288 -13.611 -44.283 1.00 79.25 226 GLN A O 1
ATOM 1801 N N . PRO A 1 227 ? 25.246 -14.632 -44.673 1.00 73.12 227 PRO A N 1
ATOM 1802 C CA . PRO A 1 227 ? 25.878 -13.443 -45.249 1.00 73.12 227 PRO A CA 1
ATOM 1803 C C . PRO A 1 227 ? 25.246 -13.064 -46.604 1.00 73.12 227 PRO A C 1
ATOM 1805 O O . PRO A 1 227 ? 24.861 -13.962 -47.353 1.00 73.12 227 PRO A O 1
ATOM 1808 N N . PRO A 1 228 ? 25.184 -11.769 -46.985 1.00 68.56 228 PRO A N 1
ATOM 1809 C CA . PRO A 1 228 ? 25.744 -10.589 -46.307 1.00 68.56 228 PRO A CA 1
ATOM 1810 C C . PRO A 1 228 ? 24.773 -9.857 -45.357 1.00 68.56 228 PRO A C 1
ATOM 1812 O O . PRO A 1 228 ? 25.201 -8.980 -44.607 1.00 68.56 228 PRO A O 1
ATOM 1815 N N . TYR A 1 229 ? 23.481 -10.194 -45.373 1.00 71.19 229 TYR A N 1
ATOM 1816 C CA . TYR A 1 229 ? 22.437 -9.432 -44.673 1.00 71.19 229 TYR A CA 1
ATOM 1817 C C . TYR A 1 229 ? 22.515 -9.548 -43.143 1.00 71.19 229 TYR A C 1
ATOM 1819 O O . TYR A 1 229 ? 22.302 -8.551 -42.451 1.00 71.19 229 TYR A O 1
ATOM 1827 N N . GLY A 1 230 ? 22.927 -10.708 -42.618 1.00 75.44 230 GLY A N 1
ATOM 1828 C CA . GLY A 1 230 ? 23.059 -10.929 -41.174 1.00 75.44 230 GLY A CA 1
ATOM 1829 C C . GLY A 1 230 ? 24.113 -10.069 -40.473 1.00 75.44 230 GLY A C 1
ATOM 1830 O O . GLY A 1 230 ? 24.002 -9.787 -39.283 1.00 75.44 230 GLY A O 1
ATOM 1831 N N . ILE A 1 231 ? 25.136 -9.605 -41.201 1.00 81.25 231 ILE A N 1
ATOM 1832 C CA . ILE A 1 231 ? 26.185 -8.750 -40.623 1.00 81.25 231 ILE A CA 1
ATOM 1833 C C . ILE A 1 231 ? 25.622 -7.353 -40.325 1.00 81.25 231 ILE A C 1
ATOM 1835 O O . ILE A 1 231 ? 25.913 -6.775 -39.279 1.00 81.25 231 ILE A O 1
ATOM 1839 N N . ILE A 1 232 ? 24.784 -6.817 -41.219 1.00 83.69 232 ILE A N 1
ATOM 1840 C CA . ILE A 1 232 ? 24.178 -5.490 -41.052 1.00 83.69 232 ILE A CA 1
ATOM 1841 C C . ILE A 1 232 ? 23.197 -5.502 -39.874 1.00 83.69 232 ILE A C 1
ATOM 1843 O O . ILE A 1 232 ? 23.272 -4.615 -39.019 1.00 83.69 232 ILE A O 1
ATOM 1847 N N . SER A 1 233 ? 22.318 -6.509 -39.786 1.00 82.62 233 SER A N 1
ATOM 1848 C CA . SER A 1 233 ? 21.357 -6.616 -38.681 1.00 82.62 233 SER A CA 1
ATOM 1849 C C . SER A 1 233 ? 22.052 -6.792 -37.328 1.00 82.62 233 SER A C 1
ATOM 1851 O O . SER A 1 233 ? 21.665 -6.138 -36.357 1.00 82.62 233 SER A O 1
ATOM 1853 N N . ALA A 1 234 ? 23.148 -7.553 -37.269 1.00 84.38 234 ALA A N 1
ATOM 1854 C CA . ALA A 1 234 ? 23.947 -7.700 -36.056 1.00 84.38 234 ALA A CA 1
ATOM 1855 C C . ALA A 1 234 ? 24.637 -6.405 -35.603 1.00 84.38 234 ALA A C 1
ATOM 1857 O O . ALA A 1 234 ? 24.632 -6.110 -34.408 1.00 84.38 234 ALA A O 1
ATOM 1858 N N . ILE A 1 235 ? 25.188 -5.604 -36.523 1.00 86.12 235 ILE A N 1
ATOM 1859 C CA . ILE A 1 235 ? 25.801 -4.308 -36.180 1.00 86.12 235 ILE A CA 1
ATOM 1860 C C . ILE A 1 235 ? 24.746 -3.347 -35.616 1.00 86.12 235 ILE A C 1
ATOM 1862 O O . ILE A 1 235 ? 24.973 -2.724 -34.575 1.00 86.12 235 ILE A O 1
ATOM 1866 N N . VAL A 1 236 ? 23.580 -3.252 -36.265 1.00 87.38 236 VAL A N 1
ATOM 1867 C CA . VAL A 1 236 ? 22.469 -2.405 -35.799 1.00 87.38 236 VAL A CA 1
ATOM 1868 C C . VAL A 1 236 ? 21.978 -2.862 -34.422 1.00 87.38 236 VAL A C 1
ATOM 1870 O O . VAL A 1 236 ? 21.797 -2.038 -33.524 1.00 87.38 236 VAL A O 1
ATOM 1873 N N . TRP A 1 237 ? 21.819 -4.172 -34.222 1.00 90.88 237 TRP A N 1
ATOM 1874 C CA . TRP A 1 237 ? 21.379 -4.731 -32.946 1.00 90.88 237 TRP A CA 1
ATOM 1875 C C . TRP A 1 237 ? 22.405 -4.530 -31.825 1.00 90.88 237 TRP A C 1
ATOM 1877 O O . TRP A 1 237 ? 22.030 -4.193 -30.700 1.00 90.88 237 TRP A O 1
ATOM 1887 N N . ALA A 1 238 ? 23.700 -4.665 -32.123 1.00 86.44 238 ALA A N 1
ATOM 1888 C CA . ALA A 1 238 ? 24.771 -4.393 -31.170 1.00 86.44 238 ALA A CA 1
ATOM 1889 C C . ALA A 1 238 ? 24.772 -2.919 -30.736 1.00 86.44 238 ALA A C 1
ATOM 1891 O O . ALA A 1 238 ? 24.859 -2.641 -29.540 1.00 86.44 238 ALA A O 1
ATOM 1892 N N . ALA A 1 239 ? 24.594 -1.980 -31.673 1.00 87.50 239 ALA A N 1
ATOM 1893 C CA . ALA A 1 239 ? 24.484 -0.556 -31.361 1.00 87.50 239 ALA A CA 1
ATOM 1894 C C . ALA A 1 239 ? 23.255 -0.245 -30.483 1.00 87.50 239 ALA A C 1
ATOM 1896 O O . ALA A 1 239 ? 23.376 0.469 -29.484 1.00 87.50 239 ALA A O 1
ATOM 1897 N N . ALA A 1 240 ? 22.092 -0.829 -30.798 1.00 85.19 240 ALA A N 1
ATOM 1898 C CA . ALA A 1 240 ? 20.874 -0.681 -29.995 1.00 85.19 240 ALA A CA 1
ATOM 1899 C C . ALA A 1 240 ? 21.042 -1.253 -28.575 1.00 85.19 240 ALA A C 1
ATOM 1901 O O . ALA A 1 240 ? 20.650 -0.622 -27.592 1.00 85.19 240 ALA A O 1
ATOM 1902 N N . SER A 1 241 ? 21.685 -2.416 -28.459 1.00 86.50 241 SER A N 1
ATOM 1903 C CA . SER A 1 241 ? 21.993 -3.065 -27.180 1.00 86.50 241 SER A CA 1
ATOM 1904 C C . SER A 1 241 ? 22.953 -2.228 -26.330 1.00 86.50 241 SER A C 1
ATOM 1906 O O . SER A 1 241 ? 22.745 -2.077 -25.127 1.00 86.50 241 SER A O 1
ATOM 1908 N N . PHE A 1 242 ? 23.969 -1.622 -26.953 1.00 83.94 242 PHE A N 1
ATOM 1909 C CA . PHE A 1 242 ? 24.905 -0.725 -26.271 1.00 83.94 242 PHE A CA 1
ATOM 1910 C C . PHE A 1 242 ? 24.207 0.542 -25.760 1.00 83.94 242 PHE A C 1
ATOM 1912 O O . PHE A 1 242 ? 24.454 0.980 -24.638 1.00 83.94 242 PHE A O 1
ATOM 1919 N N . TYR A 1 243 ? 23.292 1.100 -26.556 1.00 81.06 243 TYR A N 1
ATOM 1920 C CA . TYR A 1 243 ? 22.482 2.2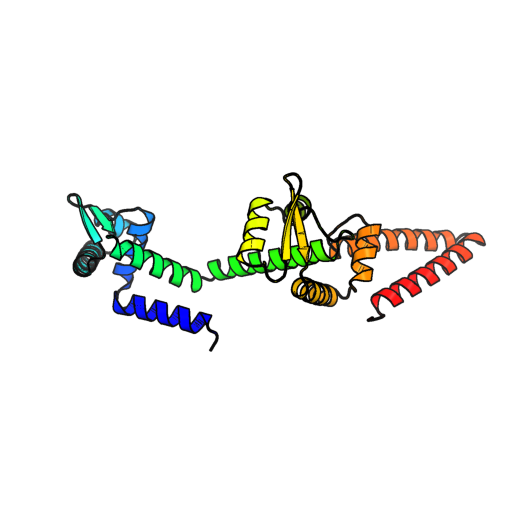51 -26.163 1.00 81.06 243 TYR A CA 1
ATOM 1921 C C . TYR A 1 243 ? 21.529 1.928 -25.001 1.00 81.06 243 TYR A C 1
ATOM 1923 O O . TYR A 1 243 ? 21.412 2.716 -24.064 1.00 81.06 243 TYR A O 1
ATOM 1931 N N . LEU A 1 244 ? 20.897 0.751 -25.006 1.00 78.19 244 LEU A N 1
ATOM 1932 C CA . LEU A 1 244 ? 20.067 0.278 -23.892 1.00 78.19 244 LEU A CA 1
ATOM 1933 C C . LEU A 1 244 ? 20.881 0.067 -22.614 1.00 78.19 244 LEU A C 1
ATOM 1935 O O . LEU A 1 244 ? 20.464 0.505 -21.544 1.00 78.19 244 LEU A O 1
ATOM 1939 N N . ALA A 1 245 ? 22.057 -0.556 -22.722 1.00 76.69 245 ALA A N 1
ATOM 1940 C CA . ALA A 1 245 ? 22.968 -0.713 -21.594 1.00 76.69 245 ALA A CA 1
ATOM 1941 C C . ALA A 1 245 ? 23.396 0.652 -21.034 1.00 76.69 245 ALA A C 1
ATOM 1943 O O . ALA A 1 245 ? 23.396 0.848 -19.819 1.00 76.69 245 ALA A O 1
ATOM 1944 N N . PHE A 1 246 ? 23.677 1.621 -21.911 1.00 77.69 246 PHE A N 1
ATOM 1945 C CA . PHE A 1 246 ? 23.945 2.997 -21.510 1.00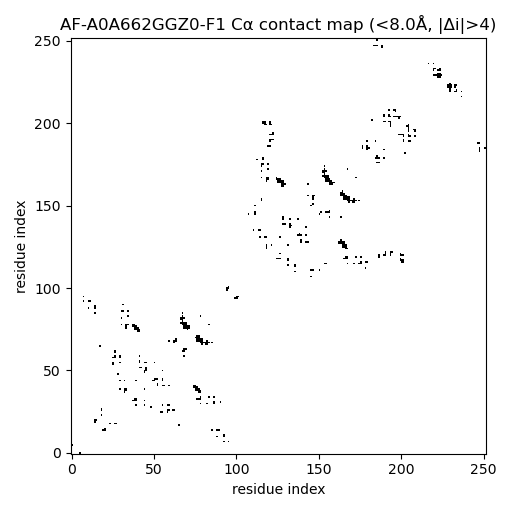 77.69 246 PHE A CA 1
ATOM 1946 C C . PHE A 1 246 ? 22.743 3.636 -20.806 1.00 77.69 246 PHE A C 1
ATOM 1948 O O . PHE A 1 246 ? 22.932 4.222 -19.752 1.00 77.69 246 PHE A O 1
ATOM 1955 N N . LEU A 1 247 ? 21.514 3.497 -21.308 1.00 69.88 247 LEU A N 1
ATOM 1956 C CA . LEU A 1 247 ? 20.320 4.057 -20.657 1.00 69.88 247 LEU A CA 1
ATOM 1957 C C . LEU A 1 247 ? 20.044 3.464 -19.269 1.00 69.88 247 LEU A C 1
ATOM 1959 O O . LEU A 1 247 ? 19.559 4.170 -18.392 1.00 69.88 247 LEU A O 1
ATOM 1963 N N . ILE A 1 248 ? 20.349 2.182 -19.061 1.00 67.19 248 ILE A N 1
ATOM 1964 C CA . ILE A 1 248 ? 20.173 1.515 -17.762 1.00 67.19 248 ILE A CA 1
ATOM 1965 C C . ILE A 1 248 ? 21.285 1.918 -16.777 1.00 67.19 248 ILE A C 1
ATOM 1967 O O . ILE A 1 248 ? 21.050 1.988 -15.573 1.00 67.19 248 ILE A O 1
ATOM 1971 N N . TYR A 1 249 ? 22.501 2.179 -17.269 1.00 65.94 249 TYR A N 1
ATOM 1972 C CA . TYR A 1 249 ? 23.672 2.444 -16.424 1.00 65.94 249 TYR A CA 1
ATOM 1973 C C . TYR A 1 249 ? 23.989 3.937 -16.235 1.00 65.94 249 TYR A C 1
ATOM 1975 O O . TYR A 1 249 ? 24.626 4.326 -15.254 1.00 65.94 249 TYR A O 1
ATOM 1983 N N . SER A 1 250 ? 23.554 4.786 -17.164 1.00 55.41 250 SER A N 1
ATOM 1984 C CA . SER A 1 250 ? 23.735 6.232 -17.120 1.00 55.41 250 SER A CA 1
ATOM 1985 C C . SER A 1 250 ? 22.747 6.814 -16.117 1.00 55.41 250 SER A C 1
ATOM 1987 O O . SER A 1 250 ? 21.606 7.133 -16.436 1.00 55.41 250 SER A O 1
ATOM 1989 N N . LYS A 1 251 ? 23.192 6.901 -14.860 1.00 52.34 251 LYS A N 1
ATOM 1990 C CA . LYS A 1 251 ? 22.509 7.633 -13.793 1.00 52.34 251 LYS A CA 1
ATOM 1991 C C . LYS A 1 251 ? 22.490 9.129 -14.128 1.00 52.34 251 LYS A C 1
ATOM 1993 O O . LYS A 1 251 ? 23.391 9.851 -13.700 1.00 52.34 251 LYS A O 1
ATOM 1998 N N . LYS A 1 252 ? 21.491 9.581 -14.882 1.00 45.00 252 LYS A N 1
ATOM 1999 C CA . LYS A 1 252 ? 21.026 10.973 -14.898 1.00 45.00 252 LYS A CA 1
ATOM 2000 C C . LYS A 1 252 ? 19.527 11.030 -15.135 1.00 45.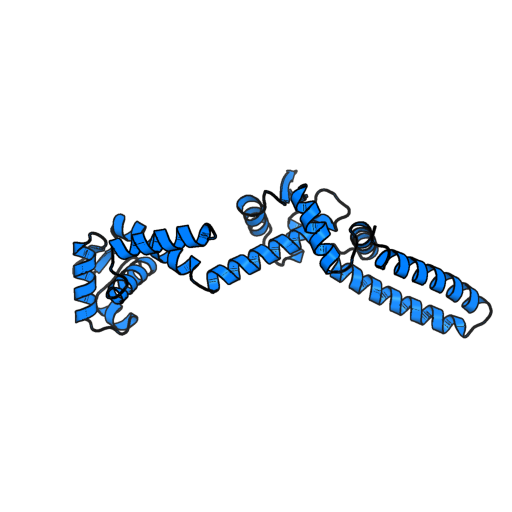00 252 LYS A C 1
ATOM 2002 O O . LYS A 1 252 ? 19.071 10.457 -16.147 1.00 45.00 252 LYS A O 1
#

Nearest PDB structures (foldseek):
  5hsm-assembly1_A-2  TM=7.292E-01  e=2.369E-02  Mycobacterium tuberculosis H37Rv
  3s2w-assembly4_G  TM=6.851E-01  e=1.594E-02  Methanosarcina mazei Go1
  2pfb-assembly1_B  TM=6.299E-01  e=6.444E-03  Xanthomonas campestris
  8gzi-assembly1_A  TM=6.620E-01  e=1.450E-01  Apiospora montagnei NRRL 25634
  2hr3-assembly1_A  TM=6.659E-01  e=1.624E-01  Pseudomonas aeruginosa

Radius of gyration: 29.72 Å; Cα contacts (8 Å, |Δi|>4): 281; chains: 1; bounding box: 59×38×87 Å

Foldseek 3Di:
DDPLVVVLVVLVVVLCVLAPPVPRPLLLQLLLVCQVVQKDFLVVSCVVVVHDSVSNVVSQVSCVVSVQWDDPDPGIIGGDPVVNVSNVSVVVSVLSVDVVVVVVVVLLVVLLLQLLQLQLLEPDQKAWLVLSCVVVVHDSVVVVVSCVPPVVQFKDWDDDPNTIIIGGDPVSNVSNQVSCVVVLAGSVRSNVLCVVQVGSHSVVSVVSVVVVLVVLVVVLVVCCVPPDPSVVSVVVNVVVVVVVVCNSPVDD

Secondary structure (DSSP, 8-state):
--HHHHHHHHHHHHHHHHS-TTT-HHHHHHHHHHHHHSSB-HHHHHHHTT--HHHHHHHHHHHHHTTSEEEEETTEEEE-HHHHHHHHHHHHHHHHHSHHHHHHHHHHHHHHHHHHHHHHH-SSSSEEHHHHHHHTTS-HHHHHHHIIIIITTTEEEEEETTEEEEEE-HHHHHHHHHHHHHTT--HHHHHHHHHHHT-S-HHHHHHHHHHHHHHHHHHHHHHTTSTTHHHHHHHHHHHHHHHHHHHHH---

Sequence (252 aa):
MPEEWNNTLEKLRLIDSIVDFARGHIQFSIILTTLDDGYVIPDYAAEKLKLSRKSVIDAIQKLKKKGLLYKSKSNVYTLTEKGKKFASLLMETLSSLSPVGSIDKIIEAYKISETVLLVGTSTKEWVNIKEIAKYLAMKPEQLEKIIETKASKILKTRKFSGNTYVALTYEGTELYELLLESIKLGPLTAKTLALMTGTLDPRDALRRFMIVYLLISILVFLELTQPPYGIISAIVWAAASFYLAFLIYSKK

Mean predicted aligned error: 14.65 Å

Solvent-accessible surface area (backbone atoms only — not comparable to full-atom values): 13545 Å² total; per-residue (Å²): 131,62,69,70,58,55,54,52,52,50,53,49,52,56,48,34,76,78,45,50,70,93,80,30,64,67,46,52,51,51,45,52,47,19,64,76,67,59,36,43,37,50,69,61,48,13,62,77,67,73,43,57,52,68,60,42,46,53,32,51,54,53,37,35,76,72,52,27,33,43,76,79,50,102,65,35,32,30,63,29,77,63,19,46,56,49,45,52,51,52,50,53,53,50,39,74,69,32,68,64,51,51,49,54,51,49,54,50,52,48,53,50,53,51,49,36,42,34,41,65,24,37,89,49,74,63,36,53,38,62,63,54,19,60,77,68,74,48,58,47,70,59,53,51,50,49,35,68,75,74,32,54,74,32,37,45,78,46,79,55,95,95,40,53,27,34,26,66,35,71,60,19,46,56,50,28,52,54,58,30,51,76,72,61,42,51,75,67,57,32,28,53,33,14,66,75,56,74,33,45,48,51,66,59,9,50,52,52,49,51,53,53,51,50,54,50,51,53,52,38,58,58,37,49,79,45,78,73,63,13,58,56,52,40,54,53,49,51,53,52,50,52,51,50,53,43,64,62,66,54,90,123